Protein AF-A0A9W8WRG7-F1 (afdb_monomer_lite)

Sequence (268 aa):
MVLSVPYQARIKLLGRICAPLKEPGPASPAAQTRGAIIAIEGDDLQAVQDLAQWLNDFLSKDEDYSSRIAEPPKTPGDSKKEVTFEEYLSLISEWHSKSKEMTRYITTPMSSSDLSPSKDDEMDTADRKDSATPPDSPRKSTSPSLTTSTLASSSAPTKKPIIILPTFQLHASVAYASRIPIQDAYSPTDHWQWMATLWRGIVGPDLTLYVKSYDAKEQPQGKMVELDDSVRCLTVMKQAGGEFKDASLRRVGFEVSEWVRGLGRKDA

Organism: NCBI:txid749621

Foldseek 3Di:
DLPVPDVLVLLLLLCVQAPADDADDPPDPGQPAAFFEEEEAEPDLVQLVVLLVLLCVLQVVDPQADEDEDDAQDFD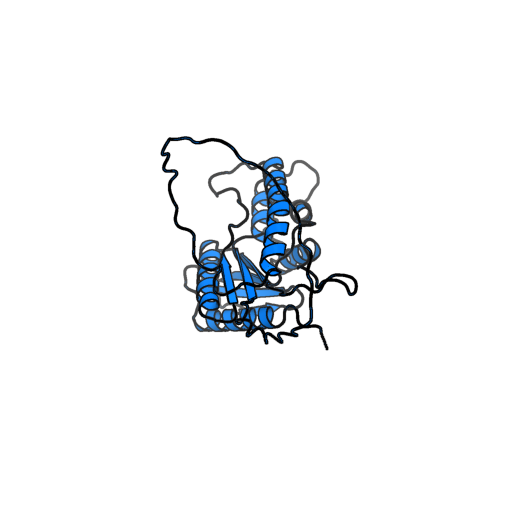DPVDQADDPVNLLVSLVVLLVVLVVVVCQQRDFADPVVPDDDDDDDDDDDDDDDDDDDDDDDDDDDDDDDDPPPPPPPRDNTHRYYYYHYCHLSNRLVRRLVRHDDPDDDDSNRSSSVSSSSNRNRHDGLAYEYEYEDEPVDDDPDDCWDADPSSRYIYHYDYVVDDGDPVSSVVVNVVVVVSRVPPPDDPD

Secondary structure (DSSP, 8-state):
-GGGS-HHHHHHHHHHHSPPPPPPPTTSPPPS---EEEEEEES-HHHHHHHHHHHHHHHTTSTTEEEEEPPPP-PPPTT-----HHHHHHHHHHHHHHHHHHHHHTTS-B-GGGG----------------------------------------PPPBEEEEEEES-HHHHHHHHHTTS---SS--HHHHHHHHHHTTBTBPPPSEEEEEEEE-TTSPPSS-SEEEETTTTEEEEEEETTSPPPHHHHHHHHHHHHHHHHHTTPPP-

pLDDT: mean 83.26, std 20.96, range [31.44, 98.81]

Structure (mmCIF, N/CA/C/O backbone):
data_AF-A0A9W8WRG7-F1
#
_entry.id   AF-A0A9W8WRG7-F1
#
loop_
_atom_site.group_PDB
_atom_site.id
_atom_site.type_symbol
_atom_site.label_atom_id
_atom_site.label_alt_id
_atom_site.label_comp_id
_atom_site.label_asym_id
_atom_site.label_entity_id
_atom_site.label_seq_id
_atom_site.pdbx_PDB_ins_code
_atom_site.Cartn_x
_atom_site.Cartn_y
_atom_site.Cartn_z
_atom_site.occupancy
_atom_site.B_iso_or_equiv
_atom_site.auth_seq_id
_atom_site.auth_comp_id
_atom_site.auth_asym_id
_atom_site.auth_atom_id
_atom_site.pdbx_PDB_model_num
ATOM 1 N N . MET A 1 1 ? 7.769 -1.701 -20.700 1.00 57.06 1 MET A N 1
ATOM 2 C CA . MET A 1 1 ? 8.110 -1.121 -19.378 1.00 57.06 1 MET A CA 1
ATOM 3 C C . MET A 1 1 ? 7.182 -1.716 -18.332 1.00 57.06 1 MET A C 1
ATOM 5 O O . MET A 1 1 ? 6.000 -1.822 -18.621 1.00 57.06 1 MET A O 1
ATOM 9 N N . VAL A 1 2 ? 7.665 -2.083 -17.144 1.00 60.53 2 VAL A N 1
ATOM 10 C CA . VAL A 1 2 ? 6.835 -2.620 -16.036 1.00 60.53 2 VAL A CA 1
ATOM 11 C C . VAL A 1 2 ? 5.602 -1.746 -15.744 1.00 60.53 2 VAL A C 1
ATOM 13 O O . VAL A 1 2 ? 4.511 -2.252 -15.498 1.00 60.53 2 VAL A O 1
ATOM 16 N N . LEU A 1 3 ? 5.755 -0.425 -15.883 1.00 68.19 3 LEU A N 1
ATOM 17 C CA . LEU A 1 3 ? 4.699 0.581 -15.712 1.00 68.19 3 LEU A CA 1
ATOM 18 C C . LEU A 1 3 ? 3.584 0.537 -16.775 1.00 68.19 3 LEU A C 1
ATOM 20 O O . LEU A 1 3 ? 2.581 1.223 -16.626 1.00 68.19 3 LEU A O 1
ATOM 24 N N . SER A 1 4 ? 3.731 -0.265 -17.836 1.00 76.44 4 SER A N 1
ATOM 25 C CA . SER A 1 4 ? 2.669 -0.472 -18.836 1.00 76.44 4 SER A CA 1
ATOM 26 C C . SER A 1 4 ? 1.522 -1.346 -18.322 1.00 76.44 4 SER A C 1
ATOM 28 O O . SER A 1 4 ? 0.429 -1.304 -18.880 1.00 76.44 4 SER A O 1
ATOM 30 N N . VAL A 1 5 ? 1.744 -2.110 -17.245 1.00 84.75 5 VAL A N 1
ATOM 31 C CA . VAL A 1 5 ? 0.681 -2.857 -16.569 1.00 84.75 5 VAL A CA 1
ATOM 32 C C . VAL A 1 5 ? -0.091 -1.898 -15.651 1.00 84.75 5 VAL A C 1
ATOM 34 O O . VAL A 1 5 ? 0.523 -1.291 -14.762 1.00 84.75 5 VAL A O 1
ATOM 37 N N . PRO A 1 6 ? -1.426 -1.776 -15.796 1.00 92.00 6 PRO A N 1
ATOM 38 C CA . PRO A 1 6 ? -2.240 -0.929 -14.928 1.00 92.00 6 PRO A CA 1
ATOM 39 C C . PRO A 1 6 ? -2.000 -1.231 -13.447 1.00 92.00 6 PRO A C 1
ATOM 41 O O . PRO A 1 6 ? -1.861 -2.394 -13.058 1.00 92.00 6 PRO A O 1
ATOM 44 N N . TYR A 1 7 ? -1.951 -0.198 -12.604 1.00 93.94 7 TYR A N 1
ATOM 45 C CA . TYR A 1 7 ? -1.651 -0.371 -11.180 1.00 93.94 7 TYR A CA 1
ATOM 46 C C . TYR A 1 7 ? -2.653 -1.306 -10.489 1.00 93.94 7 TYR A C 1
ATOM 48 O O . TYR A 1 7 ? -2.238 -2.139 -9.691 1.00 93.94 7 TYR A O 1
ATOM 56 N N . GLN A 1 8 ? -3.938 -1.274 -10.869 1.00 94.81 8 GLN A N 1
ATOM 57 C CA . GLN A 1 8 ? -4.947 -2.186 -10.322 1.00 94.81 8 GLN A CA 1
ATOM 58 C C . GLN A 1 8 ? -4.610 -3.649 -10.621 1.00 94.81 8 GLN A C 1
ATOM 60 O O . GLN A 1 8 ? -4.757 -4.507 -9.756 1.00 94.81 8 GLN A O 1
ATOM 65 N N . ALA A 1 9 ? -4.111 -3.950 -11.826 1.00 95.31 9 ALA A N 1
ATOM 66 C CA . ALA A 1 9 ? -3.690 -5.302 -12.181 1.00 95.31 9 ALA A CA 1
ATOM 67 C C . ALA A 1 9 ? -2.459 -5.736 -11.371 1.00 95.31 9 ALA A C 1
ATOM 69 O O . ALA A 1 9 ? -2.379 -6.891 -10.950 1.00 95.31 9 ALA A O 1
ATOM 70 N N . ARG A 1 10 ? -1.539 -4.802 -11.089 1.00 95.88 10 ARG A N 1
ATOM 71 C CA . ARG A 1 10 ? -0.372 -5.060 -10.238 1.00 95.88 10 ARG A CA 1
ATOM 72 C C . ARG A 1 10 ? -0.766 -5.326 -8.780 1.00 95.88 10 ARG A C 1
ATOM 74 O O . ARG A 1 10 ? -0.319 -6.319 -8.210 1.00 95.88 10 ARG A O 1
ATOM 81 N N . ILE A 1 11 ? -1.656 -4.508 -8.212 1.00 97.38 11 ILE A N 1
ATOM 82 C CA . ILE A 1 11 ? -2.222 -4.696 -6.863 1.00 97.38 11 ILE A CA 1
ATOM 83 C C . ILE A 1 11 ? -2.981 -6.021 -6.782 1.00 97.38 11 ILE A C 1
ATOM 85 O O . ILE A 1 11 ? -2.752 -6.806 -5.865 1.00 97.38 11 ILE A O 1
ATOM 89 N N . LYS A 1 12 ? -3.823 -6.324 -7.777 1.00 96.88 12 LYS A N 1
ATOM 90 C CA . LYS A 1 12 ? -4.570 -7.585 -7.849 1.00 96.88 12 LYS A CA 1
ATOM 91 C C . LYS A 1 12 ? -3.645 -8.798 -7.869 1.00 96.88 12 LYS A C 1
ATOM 93 O O . LYS A 1 12 ? -3.925 -9.781 -7.189 1.00 96.88 12 LYS A O 1
ATOM 98 N N . LEU A 1 13 ? -2.557 -8.753 -8.642 1.00 96.75 13 LEU A N 1
ATOM 99 C CA . LEU A 1 13 ? -1.572 -9.834 -8.670 1.00 96.75 13 LEU A CA 1
ATOM 100 C C . LEU A 1 13 ? -0.912 -10.008 -7.297 1.00 96.75 13 LEU A C 1
ATOM 102 O O . LEU A 1 13 ? -0.888 -11.121 -6.775 1.00 96.75 13 LEU A O 1
ATOM 106 N N . LEU A 1 14 ? -0.437 -8.918 -6.693 1.00 97.50 14 LEU A N 1
ATOM 107 C CA . LEU A 1 14 ? 0.190 -8.948 -5.372 1.00 97.50 14 LEU A CA 1
ATOM 108 C C . LEU A 1 14 ? -0.767 -9.450 -4.285 1.00 97.50 14 LEU A C 1
ATOM 110 O O . LEU A 1 14 ? -0.365 -10.272 -3.474 1.00 97.50 14 LEU A O 1
ATOM 114 N N . GLY A 1 15 ? -2.048 -9.077 -4.318 1.00 96.25 15 GLY A N 1
ATOM 115 C CA . GLY A 1 15 ? -3.062 -9.612 -3.400 1.00 96.25 15 GLY A CA 1
ATOM 116 C C . GLY A 1 15 ? -3.317 -11.120 -3.555 1.00 96.25 15 GLY A C 1
ATOM 117 O O . GLY A 1 15 ? -3.768 -11.770 -2.613 1.00 96.25 15 GLY A O 1
ATOM 118 N N . ARG A 1 16 ? -3.005 -11.710 -4.722 1.00 95.88 16 ARG A N 1
ATOM 119 C CA . ARG A 1 16 ? -3.036 -13.173 -4.929 1.00 95.88 16 ARG A CA 1
ATOM 120 C C . ARG A 1 16 ? -1.761 -13.861 -4.440 1.00 95.88 16 ARG A C 1
ATOM 122 O O . ARG A 1 16 ? -1.831 -15.018 -4.030 1.00 95.88 16 ARG A O 1
ATOM 129 N N . ILE A 1 17 ? -0.617 -13.181 -4.510 1.00 97.19 17 ILE A N 1
ATOM 130 C CA . ILE A 1 17 ? 0.685 -13.687 -4.044 1.00 97.19 17 ILE A CA 1
ATOM 131 C C . ILE A 1 17 ? 0.759 -13.628 -2.511 1.00 97.19 17 ILE A C 1
ATOM 133 O O . ILE A 1 17 ? 1.109 -14.618 -1.864 1.00 97.19 17 ILE A O 1
ATOM 137 N N . CYS A 1 18 ? 0.379 -12.483 -1.952 1.00 96.06 18 CYS A N 1
ATOM 138 C CA . CYS A 1 18 ? 0.401 -12.139 -0.538 1.00 96.06 18 CYS A CA 1
ATOM 139 C C . CYS A 1 18 ? -1.035 -11.897 -0.084 1.00 96.06 18 CYS A C 1
ATOM 141 O O . CYS A 1 18 ? -1.565 -10.791 -0.183 1.00 96.06 18 CYS A O 1
ATOM 143 N N . ALA A 1 19 ? -1.689 -12.959 0.383 1.00 94.31 19 ALA A N 1
ATOM 144 C CA . ALA A 1 19 ? -3.035 -12.837 0.916 1.00 94.31 19 ALA A CA 1
ATOM 145 C C . ALA A 1 19 ? -3.009 -12.092 2.266 1.00 94.31 19 ALA A C 1
ATOM 147 O O . ALA A 1 19 ? -2.078 -12.291 3.057 1.00 94.31 19 ALA A O 1
ATOM 148 N N . PRO A 1 20 ? -4.038 -11.288 2.574 1.00 95.69 20 PRO A N 1
ATOM 149 C CA . PRO A 1 20 ? -4.220 -10.735 3.911 1.00 95.69 20 PRO A CA 1
ATOM 150 C C . PRO A 1 20 ? -4.372 -11.845 4.948 1.00 95.69 20 PRO A C 1
ATOM 152 O O . PRO A 1 20 ? -4.734 -12.979 4.610 1.00 95.69 20 PRO A O 1
ATOM 155 N N . LEU A 1 21 ? -4.103 -11.522 6.215 1.00 94.56 21 LEU A N 1
ATOM 156 C CA . LEU A 1 21 ? -4.227 -12.497 7.293 1.00 94.56 21 LEU A CA 1
ATOM 157 C C . LEU A 1 21 ? -5.667 -13.022 7.346 1.00 94.56 21 LEU A C 1
ATOM 159 O O . LEU A 1 21 ? -6.611 -12.264 7.567 1.00 94.56 21 LEU A O 1
ATOM 163 N N . LYS A 1 22 ? -5.817 -14.330 7.130 1.00 88.00 22 LYS A N 1
ATOM 164 C CA . LYS A 1 22 ? -7.104 -15.022 7.214 1.00 88.00 22 LYS A CA 1
ATOM 165 C C . LYS A 1 22 ? -7.524 -15.177 8.668 1.00 88.00 22 LYS A C 1
ATOM 167 O O . LYS A 1 22 ? -6.677 -15.259 9.558 1.00 88.00 22 LYS A O 1
ATOM 172 N N . GLU A 1 23 ? -8.828 -15.279 8.889 1.00 80.69 23 GLU A N 1
ATOM 173 C CA . GLU A 1 23 ? -9.334 -15.664 10.200 1.00 80.69 23 GLU A CA 1
ATOM 174 C C . GLU A 1 23 ? -8.818 -17.058 10.595 1.00 80.69 23 GLU A C 1
ATOM 176 O O . GLU A 1 23 ? -8.630 -17.918 9.720 1.00 80.69 23 GLU A O 1
ATOM 181 N N . PRO A 1 24 ? -8.564 -17.296 11.895 1.00 78.12 24 PRO A N 1
ATOM 182 C CA . PRO A 1 24 ? -8.200 -18.618 12.380 1.00 78.12 24 PRO A CA 1
ATOM 183 C C . PRO A 1 24 ? -9.249 -19.657 11.970 1.00 78.12 24 PRO A C 1
ATOM 185 O O . PRO A 1 24 ? -10.452 -19.395 12.010 1.00 78.12 24 PRO A O 1
ATOM 188 N N . GLY A 1 25 ? -8.796 -20.850 11.579 1.00 73.25 25 GLY A N 1
ATOM 189 C CA . GLY A 1 25 ? -9.708 -21.941 11.243 1.00 73.25 25 GLY A CA 1
ATOM 190 C C . GLY A 1 25 ? -10.518 -22.411 12.461 1.00 73.25 25 GLY A C 1
ATOM 191 O O . GLY A 1 25 ? -10.144 -22.115 13.595 1.00 73.25 25 GLY A O 1
ATOM 192 N N . PRO A 1 26 ? -11.579 -23.219 12.268 1.00 72.38 26 PRO A N 1
ATOM 193 C CA . PRO A 1 26 ? -12.459 -23.664 13.357 1.00 72.38 26 PRO A CA 1
ATOM 194 C C . PRO A 1 26 ? -11.747 -24.398 14.506 1.00 72.38 26 PRO A C 1
ATOM 196 O O . PRO A 1 26 ? -12.239 -24.412 15.628 1.00 72.38 26 PRO A O 1
ATOM 199 N N . ALA A 1 27 ? -10.598 -25.017 14.219 1.00 78.12 27 ALA A N 1
ATOM 200 C CA . ALA A 1 27 ? -9.781 -25.750 15.185 1.00 78.12 27 ALA A CA 1
ATOM 201 C C . ALA A 1 27 ? -8.662 -24.902 15.824 1.00 78.12 27 ALA A C 1
ATOM 203 O O . ALA A 1 27 ? -7.921 -25.400 16.669 1.00 78.12 27 ALA A O 1
ATOM 204 N N . SER A 1 28 ? -8.492 -23.647 15.404 1.00 71.12 28 SER A N 1
ATOM 205 C CA . SER A 1 28 ? -7.482 -22.734 15.939 1.00 71.12 28 SER A CA 1
ATOM 206 C C . SER A 1 28 ? -8.089 -21.844 17.027 1.00 71.12 28 SER A C 1
ATOM 208 O O . SER A 1 28 ? -9.254 -21.460 16.912 1.00 71.12 28 SER A O 1
ATOM 210 N N . PRO A 1 29 ? -7.325 -21.470 18.070 1.00 71.94 29 PRO A N 1
ATOM 211 C CA . PRO A 1 29 ? -7.784 -20.477 19.033 1.00 71.94 29 PRO A CA 1
ATOM 212 C C . PRO A 1 29 ? -8.215 -19.195 18.317 1.00 71.94 29 PRO A C 1
ATOM 214 O O . PRO A 1 29 ? -7.525 -18.726 17.408 1.00 71.94 29 PRO A O 1
ATOM 217 N N . ALA A 1 30 ? -9.352 -18.630 18.722 1.00 68.38 30 ALA A N 1
ATOM 218 C CA . ALA A 1 30 ? -9.797 -17.353 18.187 1.00 68.38 30 ALA A CA 1
ATOM 219 C C . ALA A 1 30 ? -8.768 -16.267 18.533 1.00 68.38 30 ALA A C 1
ATOM 221 O O . ALA A 1 30 ? -8.325 -16.164 19.681 1.00 68.38 30 ALA A O 1
ATOM 222 N N . ALA A 1 31 ? -8.392 -15.453 17.544 1.00 69.94 31 ALA A N 1
ATOM 223 C CA . ALA A 1 31 ? -7.628 -14.245 17.814 1.00 69.94 31 ALA A CA 1
ATOM 224 C C . ALA A 1 31 ? -8.502 -13.317 18.666 1.00 69.94 31 ALA A C 1
ATOM 226 O O . ALA A 1 31 ? -9.666 -13.089 18.340 1.00 69.94 31 ALA A O 1
ATOM 227 N N . GLN A 1 32 ? -7.951 -12.801 19.766 1.00 75.44 32 GLN A N 1
ATOM 228 C CA . GLN A 1 32 ? -8.691 -11.908 20.663 1.00 75.44 32 GLN A CA 1
ATOM 229 C C . GLN A 1 32 ? -9.051 -10.585 19.972 1.00 75.44 32 GLN A C 1
ATOM 231 O O . GLN A 1 32 ? -10.067 -9.977 20.289 1.00 75.44 32 GLN A O 1
ATOM 236 N N . THR A 1 33 ? -8.239 -10.163 18.999 1.00 89.06 33 THR A N 1
ATOM 237 C CA . THR A 1 33 ? -8.534 -9.045 18.103 1.00 89.06 33 THR A CA 1
ATOM 238 C C . THR A 1 33 ? -8.070 -9.361 16.685 1.00 89.06 33 THR A C 1
ATOM 240 O O . THR A 1 33 ? -7.164 -10.172 16.477 1.00 89.06 33 THR A O 1
ATOM 243 N N . ARG A 1 34 ? -8.675 -8.691 15.703 1.00 92.62 34 ARG A N 1
ATOM 244 C CA . ARG A 1 34 ? -8.177 -8.628 14.331 1.00 92.62 34 ARG A CA 1
ATOM 245 C C . ARG A 1 34 ? -8.107 -7.167 13.898 1.00 92.62 34 ARG A C 1
ATOM 247 O O . ARG A 1 34 ? -9.102 -6.563 13.504 1.00 92.62 34 ARG A O 1
ATOM 254 N N . GLY A 1 35 ? -6.905 -6.621 14.011 1.00 95.25 35 GLY A N 1
ATOM 255 C CA . GLY A 1 35 ? -6.490 -5.329 13.486 1.00 95.25 35 GLY A CA 1
ATOM 256 C C . GLY A 1 35 ? -6.353 -5.322 11.969 1.00 95.25 35 GLY A C 1
ATOM 257 O O . GLY A 1 35 ? -6.830 -6.242 11.313 1.00 95.25 35 GLY A O 1
ATOM 258 N N . ALA A 1 36 ? -5.689 -4.316 11.405 1.00 97.38 36 ALA A N 1
ATOM 259 C CA . ALA A 1 36 ? -5.551 -4.152 9.957 1.00 97.38 36 ALA A CA 1
ATOM 260 C C . ALA A 1 36 ? -4.120 -3.835 9.514 1.00 97.38 36 ALA A C 1
ATOM 262 O O . ALA A 1 36 ? -3.374 -3.163 10.226 1.00 97.38 36 ALA A O 1
ATOM 263 N N . ILE A 1 37 ? -3.768 -4.267 8.303 1.00 98.50 37 ILE A N 1
ATOM 264 C CA . ILE A 1 37 ? -2.594 -3.773 7.569 1.00 98.50 37 ILE A CA 1
ATOM 265 C C . ILE A 1 37 ? -3.093 -2.948 6.386 1.00 98.50 37 ILE A C 1
ATOM 267 O O . ILE A 1 37 ? -3.788 -3.472 5.520 1.00 98.50 37 ILE A O 1
ATOM 271 N N . ILE A 1 38 ? -2.730 -1.674 6.330 1.00 98.75 38 ILE A N 1
ATOM 272 C CA . ILE A 1 38 ? -3.111 -0.750 5.263 1.00 98.75 38 ILE A CA 1
ATOM 273 C C . ILE A 1 38 ? -1.846 -0.358 4.505 1.00 98.75 38 ILE A C 1
ATOM 275 O O . ILE A 1 38 ? -0.937 0.232 5.083 1.00 98.75 38 ILE A O 1
ATOM 279 N N . ALA A 1 39 ? -1.777 -0.687 3.217 1.00 98.75 39 ALA A N 1
ATOM 280 C CA . ALA A 1 39 ? -0.697 -0.216 2.352 1.00 98.75 39 ALA A CA 1
ATOM 281 C C . ALA A 1 39 ? -1.103 1.098 1.683 1.00 98.75 39 ALA A C 1
ATOM 283 O O . ALA A 1 39 ? -2.255 1.245 1.280 1.00 98.75 39 ALA A O 1
ATOM 284 N N . ILE A 1 40 ? -0.166 2.029 1.532 1.00 98.81 40 ILE A N 1
ATOM 285 C CA . ILE A 1 40 ? -0.354 3.256 0.757 1.00 98.81 40 ILE A CA 1
ATOM 286 C C . ILE A 1 40 ? 0.725 3.294 -0.315 1.00 98.81 40 ILE A C 1
ATOM 288 O O . ILE A 1 40 ? 1.916 3.343 -0.027 1.00 98.81 40 ILE A O 1
ATOM 292 N N . GLU A 1 41 ? 0.295 3.228 -1.562 1.00 98.31 41 GLU A N 1
ATOM 293 C CA . GLU A 1 41 ? 1.131 3.131 -2.752 1.00 98.31 41 GLU A CA 1
ATOM 294 C C . GLU A 1 41 ? 0.773 4.280 -3.700 1.00 98.31 41 GLU A C 1
ATOM 296 O O . GLU A 1 41 ? -0.278 4.904 -3.567 1.00 98.31 41 GLU A O 1
ATOM 301 N N . GLY A 1 42 ? 1.622 4.576 -4.677 1.00 96.19 42 GLY A N 1
ATOM 302 C CA . GLY A 1 42 ? 1.338 5.629 -5.645 1.00 96.19 42 GLY A CA 1
ATOM 303 C C . GLY A 1 42 ? 2.566 6.042 -6.436 1.00 96.19 42 GLY A C 1
ATOM 304 O O . GLY A 1 42 ? 3.682 5.605 -6.152 1.00 96.19 42 GLY A O 1
ATOM 305 N N . ASP A 1 43 ? 2.339 6.887 -7.435 1.00 89.06 43 ASP A N 1
ATOM 306 C CA . ASP A 1 43 ? 3.399 7.390 -8.316 1.00 89.06 43 ASP A CA 1
ATOM 307 C C . ASP A 1 43 ? 4.126 8.615 -7.719 1.00 89.06 43 ASP A C 1
ATOM 309 O O . ASP A 1 43 ? 5.279 8.879 -8.050 1.00 89.06 43 ASP A O 1
ATOM 313 N N . ASP A 1 44 ? 3.467 9.348 -6.815 1.00 93.31 44 ASP A N 1
ATOM 314 C CA . ASP A 1 44 ? 4.012 10.502 -6.087 1.00 93.31 44 ASP A CA 1
ATOM 315 C C . ASP A 1 44 ? 4.356 10.087 -4.648 1.00 93.31 44 ASP A C 1
ATOM 317 O O . ASP A 1 44 ? 3.470 9.922 -3.806 1.00 93.31 44 ASP A O 1
ATOM 321 N N . LEU A 1 45 ? 5.652 9.903 -4.371 1.00 94.00 45 LEU A N 1
ATOM 322 C CA . LEU A 1 45 ? 6.127 9.444 -3.063 1.00 94.00 45 LEU A CA 1
ATOM 323 C C . LEU A 1 45 ? 5.831 10.442 -1.947 1.00 94.00 45 LEU A C 1
ATOM 325 O O . LEU A 1 45 ? 5.523 10.016 -0.837 1.00 94.00 45 LEU A O 1
ATOM 329 N N . GLN A 1 46 ? 5.879 11.746 -2.232 1.00 95.19 46 GLN A N 1
ATOM 330 C CA . GLN A 1 46 ? 5.543 12.752 -1.231 1.00 95.19 46 GLN A CA 1
ATOM 331 C C . GLN A 1 46 ? 4.063 12.643 -0.870 1.00 95.19 46 GLN A C 1
ATOM 333 O O . GLN A 1 46 ? 3.721 12.560 0.303 1.00 95.19 46 GLN A O 1
ATOM 338 N N . ALA A 1 47 ? 3.188 12.517 -1.869 1.00 96.88 47 ALA A N 1
ATOM 339 C CA . ALA A 1 47 ? 1.763 12.342 -1.619 1.00 96.88 47 ALA A CA 1
ATOM 340 C C . ALA A 1 47 ? 1.422 11.042 -0.873 1.00 96.88 47 ALA A C 1
ATOM 342 O O . ALA A 1 47 ? 0.477 11.020 -0.084 1.00 96.88 47 ALA A O 1
ATOM 343 N N . VAL A 1 48 ? 2.172 9.962 -1.111 1.00 98.00 48 VAL A N 1
ATOM 344 C CA . VAL A 1 48 ? 2.049 8.718 -0.337 1.00 98.00 48 VAL A CA 1
ATOM 345 C C . VAL A 1 48 ? 2.373 8.966 1.137 1.00 98.00 48 VAL A C 1
ATOM 347 O O . VAL A 1 48 ? 1.612 8.526 1.999 1.00 98.00 48 VAL A O 1
ATOM 350 N N . GLN A 1 49 ? 3.454 9.695 1.433 1.00 97.81 49 GLN A N 1
ATOM 351 C CA . GLN A 1 49 ? 3.824 10.044 2.810 1.00 97.81 49 GLN A CA 1
ATOM 352 C C . GLN A 1 49 ? 2.804 10.987 3.455 1.00 97.81 49 GLN A C 1
ATOM 354 O O . GLN A 1 49 ? 2.368 10.733 4.576 1.00 97.81 49 GLN A O 1
ATOM 359 N N . ASP A 1 50 ? 2.357 12.016 2.734 1.00 97.88 50 ASP A N 1
ATOM 360 C CA . ASP A 1 50 ? 1.354 12.968 3.219 1.00 97.88 50 ASP A CA 1
ATOM 361 C C . ASP A 1 50 ? 0.046 12.250 3.590 1.00 97.88 50 ASP A C 1
ATOM 363 O O . ASP A 1 50 ? -0.534 12.502 4.648 1.00 97.88 50 ASP A O 1
ATOM 367 N N . LEU A 1 51 ? -0.408 11.308 2.751 1.00 98.62 51 LEU A N 1
ATOM 368 C CA . LEU A 1 51 ? -1.612 10.523 3.024 1.00 98.62 51 LEU A CA 1
ATOM 369 C C . LEU A 1 51 ? -1.414 9.542 4.183 1.00 98.62 51 LEU A C 1
ATOM 371 O O . LEU A 1 51 ? -2.340 9.348 4.969 1.00 98.62 51 LEU A O 1
ATOM 375 N N . ALA A 1 52 ? -0.229 8.936 4.308 1.00 98.69 52 ALA A N 1
ATOM 376 C CA . ALA A 1 52 ? 0.102 8.058 5.428 1.00 98.69 52 ALA A CA 1
ATOM 377 C C . ALA A 1 52 ? 0.078 8.804 6.761 1.00 98.69 52 ALA A C 1
ATOM 379 O O . ALA A 1 52 ? -0.552 8.335 7.712 1.00 98.69 52 ALA A O 1
ATOM 380 N N . GLN A 1 53 ? 0.705 9.981 6.804 1.00 98.56 53 GLN A N 1
ATOM 381 C CA . GLN A 1 53 ? 0.715 10.833 7.985 1.00 98.56 53 GLN A CA 1
ATOM 382 C C . GLN A 1 53 ? -0.695 11.297 8.335 1.00 98.56 53 GLN A C 1
ATOM 384 O O . GLN A 1 53 ? -1.145 11.100 9.464 1.00 98.56 53 GLN A O 1
ATOM 389 N N . TRP A 1 54 ? -1.431 11.822 7.352 1.00 98.62 54 TRP A N 1
ATOM 390 C CA . TRP A 1 54 ? -2.807 12.252 7.565 1.00 98.62 54 TRP A CA 1
ATOM 391 C C . TRP A 1 54 ? -3.694 11.112 8.084 1.00 98.62 54 TRP A C 1
ATOM 393 O O . TRP A 1 54 ? -4.459 11.313 9.027 1.00 98.62 54 TRP A O 1
ATOM 403 N N . LEU A 1 55 ? -3.591 9.911 7.501 1.00 98.75 55 LEU A N 1
ATOM 404 C CA . LEU A 1 55 ? -4.414 8.769 7.900 1.00 98.75 55 LEU A CA 1
ATOM 405 C C . LEU A 1 55 ? -4.088 8.324 9.328 1.00 98.75 55 LEU A C 1
ATOM 407 O O . LEU A 1 55 ? -4.997 8.009 10.093 1.00 98.75 55 LEU A O 1
ATOM 411 N N . ASN A 1 56 ? -2.810 8.327 9.705 1.00 98.62 56 ASN A N 1
ATOM 412 C CA . ASN A 1 56 ? -2.398 8.027 11.071 1.00 98.62 56 ASN A CA 1
ATOM 413 C C . ASN A 1 56 ? -2.947 9.055 12.075 1.00 98.62 56 ASN A C 1
ATOM 415 O O . ASN A 1 56 ? -3.483 8.683 13.119 1.00 98.62 56 ASN A O 1
ATOM 419 N N . ASP A 1 57 ? -2.875 10.346 11.751 1.00 98.38 57 ASP A N 1
ATOM 420 C CA . ASP A 1 57 ? -3.401 11.421 12.601 1.00 98.38 57 ASP A CA 1
ATOM 421 C C . ASP A 1 57 ? -4.934 11.403 12.679 1.00 98.38 57 ASP A C 1
ATOM 423 O O . ASP A 1 57 ? -5.520 11.789 13.689 1.00 98.38 57 ASP A O 1
ATOM 427 N N . PHE A 1 58 ? -5.602 10.969 11.610 1.00 98.19 58 PHE A N 1
ATOM 428 C CA . PHE A 1 58 ? -7.047 10.767 11.585 1.00 98.19 58 PHE A CA 1
ATOM 429 C C . PHE A 1 58 ? -7.461 9.598 12.487 1.00 98.19 58 PHE A C 1
ATOM 431 O O . PHE A 1 58 ? -8.323 9.772 13.345 1.00 98.19 58 PHE A O 1
ATOM 438 N N . LEU A 1 59 ? -6.831 8.429 12.328 1.00 97.25 59 LEU A N 1
ATOM 439 C CA . LEU A 1 59 ? -7.182 7.214 13.069 1.00 97.25 59 LEU A CA 1
ATOM 440 C C . LEU A 1 59 ? -6.802 7.294 14.552 1.00 97.25 59 LEU A C 1
ATOM 442 O O . LEU A 1 59 ? -7.534 6.780 15.387 1.00 97.25 59 LEU A O 1
ATOM 446 N N . SER A 1 60 ? -5.698 7.959 14.897 1.00 95.31 60 SER A N 1
ATOM 447 C CA . SER A 1 60 ? -5.246 8.107 16.291 1.00 95.31 60 SER A CA 1
ATOM 448 C C . SER A 1 60 ? -6.165 8.969 17.166 1.00 95.31 60 SER A C 1
ATOM 450 O O . SER A 1 60 ? -6.108 8.866 18.392 1.00 95.31 60 SER A O 1
ATOM 452 N N . LYS A 1 61 ? -7.017 9.802 16.554 1.00 94.88 61 LYS A N 1
ATOM 453 C CA . LYS A 1 61 ? -8.052 10.586 17.251 1.00 94.88 61 LYS A CA 1
ATOM 454 C C . LYS A 1 61 ? -9.274 9.752 17.625 1.00 94.88 61 LYS A C 1
ATOM 456 O O . LYS A 1 61 ? -10.051 10.184 18.471 1.00 94.88 61 LYS A O 1
ATOM 461 N N . ASP A 1 62 ? -9.460 8.606 16.981 1.00 92.56 62 ASP A N 1
ATOM 462 C CA . ASP A 1 62 ? -10.550 7.685 17.273 1.00 92.56 62 ASP A CA 1
ATOM 463 C C . ASP A 1 62 ? -10.154 6.784 18.455 1.00 92.56 62 ASP A C 1
ATOM 465 O O . ASP A 1 62 ? -9.050 6.230 18.516 1.00 92.56 62 ASP A O 1
ATOM 469 N N . GLU A 1 63 ? -11.049 6.640 19.429 1.00 91.06 63 GLU A N 1
ATOM 470 C CA . GLU A 1 63 ? -10.798 5.798 20.598 1.00 91.06 63 GLU A CA 1
ATOM 471 C C . GLU A 1 63 ? -10.797 4.306 20.244 1.00 91.06 63 GLU A C 1
ATOM 473 O O . GLU A 1 63 ? -10.168 3.525 20.960 1.00 91.06 63 GLU A O 1
ATOM 478 N N . ASP A 1 64 ? -11.392 3.922 19.110 1.00 91.75 64 ASP A N 1
ATOM 479 C CA . ASP A 1 64 ? -11.477 2.536 18.651 1.00 91.75 64 ASP A CA 1
ATOM 480 C C . ASP A 1 64 ? -10.169 2.010 18.041 1.00 91.75 64 ASP A C 1
ATOM 482 O O . ASP A 1 64 ? -10.006 0.793 17.896 1.00 91.75 64 ASP A O 1
ATOM 486 N N . TYR A 1 65 ? -9.223 2.883 17.670 1.00 94.75 65 TYR A N 1
ATOM 487 C CA . TYR A 1 65 ? -8.045 2.503 16.885 1.00 94.75 65 TYR A CA 1
ATOM 488 C C . TYR A 1 65 ? -6.715 2.814 17.576 1.00 94.75 65 TYR A C 1
ATOM 490 O O . TYR A 1 65 ? -6.519 3.840 18.223 1.00 94.75 65 TYR A O 1
ATOM 498 N N . SER A 1 66 ? -5.749 1.917 17.385 1.00 95.38 66 SER A N 1
ATOM 499 C CA . SER A 1 66 ? -4.337 2.153 17.687 1.00 95.38 66 SER A CA 1
ATOM 500 C C . SER A 1 66 ? -3.560 2.036 16.382 1.00 95.38 66 SER A C 1
ATOM 502 O O . SER A 1 66 ? -3.218 0.934 15.960 1.00 95.38 66 SER A O 1
ATOM 504 N N . SER A 1 67 ? -3.354 3.162 15.698 1.00 96.50 67 SER A N 1
ATOM 505 C CA . SER A 1 67 ? -2.611 3.201 14.439 1.00 96.50 67 SER A CA 1
ATOM 506 C C . SER A 1 67 ? -1.133 3.508 14.658 1.00 96.50 67 SER A C 1
ATOM 508 O O . SER A 1 67 ? -0.766 4.271 15.552 1.00 96.50 67 SER A O 1
ATOM 510 N N . ARG A 1 68 ? -0.282 2.940 13.803 1.00 97.06 68 ARG A N 1
ATOM 511 C CA . ARG A 1 68 ? 1.114 3.354 13.654 1.00 97.06 68 ARG A CA 1
ATOM 512 C C . ARG A 1 68 ? 1.556 3.259 12.204 1.00 97.06 68 ARG A C 1
ATOM 514 O O . ARG A 1 68 ? 1.180 2.323 11.494 1.00 97.06 68 ARG A O 1
ATOM 521 N N . ILE A 1 69 ? 2.415 4.183 11.797 1.00 98.44 69 ILE A N 1
ATOM 522 C CA . ILE A 1 69 ? 3.161 4.073 10.545 1.00 98.44 69 ILE A CA 1
ATOM 523 C C . ILE A 1 69 ? 4.359 3.164 10.813 1.00 98.44 69 ILE A C 1
ATOM 525 O O . ILE A 1 69 ? 5.150 3.426 11.718 1.00 98.44 69 ILE A O 1
ATOM 529 N N . ALA A 1 70 ? 4.461 2.064 10.074 1.00 97.25 70 ALA A N 1
ATOM 530 C CA . ALA A 1 70 ? 5.609 1.172 10.146 1.00 97.25 70 ALA A CA 1
ATOM 531 C C . ALA A 1 70 ? 6.661 1.562 9.105 1.00 97.25 70 ALA A C 1
ATOM 533 O O . ALA A 1 70 ? 6.344 2.120 8.054 1.00 97.25 70 ALA A O 1
ATOM 534 N N . GLU A 1 71 ? 7.918 1.230 9.394 1.00 96.31 71 GLU A N 1
ATOM 535 C CA . GLU A 1 71 ? 9.005 1.446 8.446 1.00 96.31 71 GLU A CA 1
ATOM 536 C C . GLU A 1 71 ? 8.777 0.636 7.161 1.00 96.31 71 GLU A C 1
ATOM 538 O O . GLU A 1 71 ? 8.608 -0.591 7.229 1.00 96.31 71 GLU A O 1
ATOM 543 N N . PRO A 1 72 ? 8.800 1.289 5.990 1.00 95.19 72 PRO A N 1
ATOM 544 C CA . PRO A 1 72 ? 8.537 0.623 4.729 1.00 95.19 72 PRO A CA 1
ATOM 545 C C . PRO A 1 72 ? 9.754 -0.163 4.220 1.00 95.19 72 PRO A C 1
ATOM 547 O O . PRO A 1 72 ? 10.866 -0.007 4.738 1.00 95.19 72 PRO A O 1
ATOM 550 N N . PRO A 1 73 ? 9.580 -1.036 3.209 1.00 96.25 73 PRO A N 1
ATOM 551 C CA . PRO A 1 73 ? 10.693 -1.707 2.557 1.00 96.25 73 PRO A CA 1
ATOM 552 C C . PRO A 1 73 ? 11.728 -0.702 2.056 1.00 96.25 73 PRO A C 1
ATOM 554 O O . PRO A 1 73 ? 11.395 0.253 1.357 1.00 96.25 73 PRO A O 1
ATOM 557 N N . LYS A 1 74 ? 13.001 -0.935 2.388 1.00 92.31 74 LYS A N 1
ATOM 558 C CA . LYS A 1 74 ? 14.098 -0.077 1.941 1.00 92.31 74 LYS A CA 1
ATOM 559 C C . LYS A 1 74 ? 14.333 -0.301 0.452 1.00 92.31 74 LYS A C 1
ATOM 561 O O . LYS A 1 74 ? 14.896 -1.318 0.036 1.00 92.31 74 LYS A O 1
ATOM 566 N N . THR A 1 75 ? 13.873 0.648 -0.353 1.00 90.00 75 THR A N 1
ATOM 567 C CA . THR A 1 75 ? 14.130 0.662 -1.787 1.00 90.00 75 THR A CA 1
ATOM 568 C C . THR A 1 75 ? 15.407 1.438 -2.113 1.00 90.00 75 THR A C 1
ATOM 570 O O . THR A 1 75 ? 15.840 2.297 -1.340 1.00 90.00 75 THR A O 1
ATOM 573 N N . PRO A 1 76 ? 16.056 1.128 -3.245 1.00 85.12 76 PRO A N 1
ATOM 574 C CA . PRO A 1 76 ? 17.194 1.890 -3.731 1.00 85.12 76 PRO A CA 1
ATOM 575 C C . PRO A 1 76 ? 16.782 3.343 -3.968 1.00 85.12 76 PRO A C 1
ATOM 577 O O . PRO A 1 76 ? 15.825 3.599 -4.700 1.00 85.12 76 PRO A O 1
ATOM 580 N N . GLY A 1 77 ? 17.515 4.287 -3.372 1.00 80.62 77 GLY A N 1
ATOM 581 C CA . GLY A 1 77 ? 17.312 5.709 -3.642 1.00 80.62 77 GLY A CA 1
ATOM 582 C C . GLY A 1 77 ? 17.625 6.064 -5.098 1.00 80.62 77 GLY A C 1
ATOM 583 O O . GLY A 1 77 ? 18.354 5.346 -5.785 1.00 80.62 77 GLY A O 1
ATOM 584 N N . ASP A 1 78 ? 17.120 7.203 -5.569 1.00 75.25 78 ASP A N 1
ATOM 585 C CA . ASP A 1 78 ? 17.253 7.623 -6.974 1.00 75.25 78 ASP A CA 1
ATOM 586 C C . ASP A 1 78 ? 18.705 7.820 -7.437 1.00 75.25 78 ASP A C 1
ATOM 588 O O . ASP A 1 78 ? 19.008 7.704 -8.624 1.00 75.25 78 ASP A O 1
ATOM 592 N N . SER A 1 79 ? 19.627 8.065 -6.502 1.00 75.25 79 SER A N 1
ATOM 593 C CA . SER A 1 79 ? 21.063 8.182 -6.771 1.00 75.25 79 SER A CA 1
ATOM 594 C C . SER A 1 79 ? 21.747 6.839 -7.050 1.00 75.25 79 SER A C 1
ATOM 596 O O . SER A 1 79 ? 22.792 6.811 -7.705 1.00 75.25 79 SER A O 1
ATOM 598 N N . LYS A 1 80 ? 21.172 5.722 -6.587 1.00 79.31 80 LYS A N 1
ATOM 599 C CA . LYS A 1 80 ? 21.739 4.385 -6.765 1.00 79.31 80 LYS A CA 1
ATOM 600 C C . LYS A 1 80 ? 21.203 3.765 -8.055 1.00 79.31 80 LYS A C 1
ATOM 602 O O . LYS A 1 80 ? 20.095 3.232 -8.103 1.00 79.31 80 LYS A O 1
ATOM 607 N N . LYS A 1 81 ? 22.008 3.858 -9.115 1.00 70.38 81 LYS A N 1
ATOM 608 C CA . LYS A 1 81 ? 21.640 3.361 -10.450 1.00 70.38 81 LYS A CA 1
ATOM 609 C C . LYS A 1 81 ? 21.720 1.842 -10.574 1.00 70.38 81 LYS A C 1
ATOM 611 O O . LYS A 1 81 ? 20.902 1.264 -11.277 1.00 70.38 81 LYS A O 1
ATOM 616 N N . GLU A 1 82 ? 22.671 1.214 -9.890 1.00 78.56 82 GLU A N 1
ATOM 617 C CA . GLU A 1 82 ? 22.874 -0.234 -9.943 1.00 78.56 82 GLU A CA 1
ATOM 618 C C . GLU A 1 82 ? 22.435 -0.884 -8.638 1.00 78.56 82 GLU A C 1
ATOM 620 O O . GLU A 1 82 ? 22.814 -0.464 -7.545 1.00 78.56 82 GLU A O 1
ATOM 625 N N . VAL A 1 83 ? 21.598 -1.903 -8.774 1.00 90.44 83 VAL A N 1
ATOM 626 C CA . VAL A 1 83 ? 20.985 -2.649 -7.679 1.00 90.44 83 VAL A CA 1
ATOM 627 C C . VAL A 1 83 ? 21.110 -4.114 -8.044 1.00 90.44 83 VAL A C 1
ATOM 629 O O . VAL A 1 83 ? 20.912 -4.473 -9.206 1.00 90.44 83 VAL A O 1
ATOM 632 N N . THR A 1 84 ? 21.466 -4.958 -7.082 1.00 92.88 84 THR A N 1
ATOM 633 C CA . THR A 1 84 ? 21.667 -6.384 -7.353 1.00 92.88 84 THR A CA 1
ATOM 634 C C . THR A 1 84 ? 20.429 -7.196 -6.988 1.00 92.88 84 THR A C 1
ATOM 636 O O . THR A 1 84 ? 19.590 -6.792 -6.181 1.00 92.88 84 THR A O 1
ATOM 639 N N . PHE A 1 85 ? 20.316 -8.387 -7.574 1.00 93.50 85 PHE A N 1
ATOM 640 C CA . PHE A 1 85 ? 19.271 -9.334 -7.196 1.00 93.50 85 PHE A CA 1
ATOM 641 C C . PHE A 1 85 ? 19.434 -9.838 -5.751 1.00 93.50 85 PHE A C 1
ATOM 643 O O . PHE A 1 85 ? 18.445 -10.052 -5.056 1.00 93.50 85 PHE A O 1
ATOM 650 N N . GLU A 1 86 ? 20.672 -9.951 -5.265 1.00 95.25 86 GLU A N 1
ATOM 651 C CA . GLU A 1 86 ? 20.980 -10.312 -3.876 1.00 95.25 86 GLU A CA 1
ATOM 652 C C . GLU A 1 86 ? 20.437 -9.288 -2.865 1.00 95.25 86 GLU A C 1
ATOM 654 O O . GLU A 1 86 ? 19.900 -9.671 -1.824 1.00 95.25 86 GLU A O 1
ATOM 659 N N . GLU A 1 87 ? 20.500 -7.992 -3.188 1.00 95.50 87 GLU A N 1
ATOM 660 C CA . GLU A 1 87 ? 19.907 -6.935 -2.358 1.00 95.50 87 GLU A CA 1
ATOM 661 C C . GLU A 1 87 ? 18.387 -7.099 -2.248 1.00 95.50 87 GLU A C 1
ATOM 663 O O . GLU A 1 87 ? 17.823 -6.955 -1.162 1.00 95.50 87 GLU A O 1
ATOM 668 N N . TYR A 1 88 ? 17.724 -7.481 -3.344 1.00 97.12 88 TYR A N 1
ATOM 669 C CA . TYR A 1 88 ? 16.296 -7.779 -3.308 1.00 97.12 88 TYR A CA 1
ATOM 670 C C . TYR A 1 88 ? 15.986 -9.022 -2.473 1.00 97.12 88 TYR A C 1
ATOM 672 O O . TYR A 1 88 ? 15.085 -8.984 -1.641 1.00 97.12 88 TYR A O 1
ATOM 680 N N . LEU A 1 89 ? 16.741 -10.114 -2.636 1.00 97.62 89 LEU A N 1
ATOM 681 C CA . LEU A 1 89 ? 16.561 -11.322 -1.820 1.00 97.62 89 LEU A CA 1
ATOM 682 C C . LEU A 1 89 ? 16.755 -11.039 -0.324 1.00 97.62 89 LEU A C 1
ATOM 684 O O . LEU A 1 89 ? 16.001 -11.553 0.504 1.00 97.62 89 LEU A O 1
ATOM 688 N N . SER A 1 90 ? 17.719 -10.184 0.019 1.00 97.62 90 SER A N 1
ATOM 689 C CA . SER A 1 90 ? 17.954 -9.741 1.396 1.00 97.62 90 SER A CA 1
ATOM 690 C C . SER A 1 90 ? 16.759 -8.961 1.946 1.00 97.62 90 SER A C 1
ATOM 692 O O . SER A 1 90 ? 16.292 -9.256 3.048 1.00 97.62 90 SER A O 1
ATOM 694 N N . LEU A 1 91 ? 16.201 -8.038 1.151 1.00 97.81 91 LEU A N 1
ATOM 695 C CA . LEU A 1 91 ? 14.968 -7.325 1.492 1.00 97.81 91 LEU A CA 1
ATOM 696 C C . LEU A 1 91 ? 13.803 -8.302 1.718 1.00 97.81 91 LEU A C 1
ATOM 698 O O . LEU A 1 91 ? 13.109 -8.212 2.727 1.00 97.81 91 LEU A O 1
ATOM 702 N N . ILE A 1 92 ? 13.596 -9.263 0.815 1.00 98.19 92 ILE A N 1
ATOM 703 C CA . ILE A 1 92 ? 12.530 -10.268 0.946 1.00 98.19 92 ILE A CA 1
ATOM 704 C C . ILE A 1 92 ? 12.699 -11.080 2.238 1.00 98.19 92 ILE A C 1
ATOM 706 O O . ILE A 1 92 ? 11.738 -11.258 2.990 1.00 98.19 92 ILE A O 1
ATOM 710 N N . SER A 1 93 ? 13.921 -11.519 2.547 1.00 97.94 93 SER A N 1
ATOM 711 C CA . SER A 1 93 ? 14.226 -12.251 3.781 1.00 97.94 93 SER A CA 1
ATOM 712 C C . SER A 1 93 ? 13.923 -11.431 5.045 1.00 97.94 93 SER A C 1
ATOM 714 O O . SER A 1 93 ? 13.324 -11.951 5.991 1.00 97.94 93 SER A O 1
ATOM 716 N N . GLU A 1 94 ? 14.279 -10.141 5.067 1.00 98.00 94 GLU A N 1
ATOM 717 C CA . GLU A 1 94 ? 13.919 -9.219 6.156 1.00 98.00 94 GLU A CA 1
ATOM 718 C C . GLU A 1 94 ? 12.394 -9.155 6.337 1.00 98.00 94 GLU A C 1
ATOM 720 O O . GLU A 1 94 ? 11.876 -9.297 7.450 1.00 98.00 94 GLU A O 1
ATOM 725 N N . TRP A 1 95 ? 11.652 -9.017 5.237 1.00 98.00 95 TRP A N 1
ATOM 726 C CA . TRP A 1 95 ? 10.201 -8.865 5.279 1.00 98.00 95 TRP A CA 1
ATOM 727 C C . TRP A 1 95 ? 9.445 -10.129 5.674 1.00 98.00 95 TRP A C 1
ATOM 729 O O . TRP A 1 95 ? 8.378 -10.020 6.279 1.00 98.00 95 TRP A O 1
ATOM 739 N N . HIS A 1 96 ? 9.999 -11.321 5.457 1.00 97.75 96 HIS A N 1
ATOM 740 C CA . HIS A 1 96 ? 9.456 -12.543 6.057 1.00 97.75 96 HIS A CA 1
ATOM 741 C C . HIS A 1 96 ? 9.481 -12.505 7.590 1.00 97.75 96 HIS A C 1
ATOM 743 O O . HIS A 1 96 ? 8.551 -13.003 8.233 1.00 97.75 96 HIS A O 1
ATOM 749 N N . SER A 1 97 ? 10.512 -11.900 8.184 1.00 97.44 97 SER A N 1
ATOM 750 C CA . SER A 1 97 ? 10.587 -11.708 9.636 1.00 97.44 97 SER A CA 1
ATOM 751 C C . SER A 1 97 ? 9.611 -10.621 10.089 1.00 97.44 97 SER A C 1
ATOM 753 O O . SER A 1 97 ? 8.752 -10.900 10.931 1.00 97.44 97 SER A O 1
ATOM 755 N N . LYS A 1 98 ? 9.625 -9.444 9.442 1.00 97.56 98 LYS A N 1
ATOM 756 C CA . LYS A 1 98 ? 8.673 -8.356 9.744 1.00 97.56 98 LYS A CA 1
ATOM 757 C C . LYS A 1 98 ? 7.216 -8.790 9.587 1.00 97.56 98 LYS A C 1
ATOM 759 O O . LYS A 1 98 ? 6.368 -8.401 10.381 1.00 97.56 98 LYS A O 1
ATOM 764 N N . SER A 1 99 ? 6.905 -9.663 8.629 1.00 97.44 99 SER A N 1
ATOM 765 C CA . SER A 1 99 ? 5.566 -10.234 8.442 1.00 97.44 99 SER A CA 1
ATOM 766 C C . SER A 1 99 ? 5.024 -10.911 9.702 1.00 97.44 99 SER A C 1
ATOM 768 O O . SER A 1 99 ? 3.831 -10.806 10.002 1.00 97.44 99 SER A O 1
ATOM 770 N N . LYS A 1 100 ? 5.881 -11.619 10.447 1.00 96.56 100 LYS A N 1
ATOM 771 C CA . LYS A 1 100 ? 5.492 -12.292 11.694 1.00 96.56 100 LYS A CA 1
ATOM 772 C C . LYS A 1 100 ? 5.203 -11.272 12.790 1.00 96.56 100 LYS A C 1
ATOM 774 O O . LYS A 1 100 ? 4.220 -11.420 13.512 1.00 96.56 100 LYS A O 1
ATOM 779 N N . GLU A 1 101 ? 6.007 -10.217 12.871 1.00 96.62 101 GLU A N 1
ATOM 780 C CA . GLU A 1 101 ? 5.803 -9.107 13.808 1.00 96.62 101 GLU A CA 1
ATOM 781 C C . GLU A 1 101 ? 4.515 -8.339 13.505 1.00 96.62 101 GLU A C 1
ATOM 783 O O . GLU A 1 101 ? 3.725 -8.084 14.413 1.00 96.62 101 GLU A O 1
ATOM 788 N N . MET A 1 102 ? 4.252 -8.042 12.228 1.00 96.44 102 MET A N 1
ATOM 789 C CA . MET A 1 102 ? 3.009 -7.408 11.790 1.00 96.44 102 MET A CA 1
ATOM 790 C C . MET A 1 102 ? 1.797 -8.262 12.146 1.00 96.44 102 MET A C 1
ATOM 792 O O . MET A 1 102 ? 0.849 -7.760 12.742 1.00 96.44 102 MET A O 1
ATOM 796 N N . THR A 1 103 ? 1.859 -9.563 11.848 1.00 95.69 103 THR A N 1
ATOM 797 C CA . THR A 1 103 ? 0.799 -10.527 12.182 1.00 95.69 103 THR A CA 1
ATOM 798 C C . THR A 1 103 ? 0.538 -10.562 13.686 1.00 95.69 103 THR A C 1
ATOM 800 O O . THR A 1 103 ? -0.613 -10.507 14.115 1.00 95.69 103 THR A O 1
ATOM 803 N N . ARG A 1 104 ? 1.597 -10.606 14.504 1.00 94.06 104 ARG A N 1
ATOM 804 C CA . ARG A 1 104 ? 1.487 -10.581 15.967 1.00 94.06 104 ARG A CA 1
ATOM 805 C C . ARG A 1 104 ? 0.847 -9.287 16.462 1.00 94.06 104 ARG A C 1
ATOM 807 O O . ARG A 1 104 ? -0.059 -9.341 17.287 1.00 94.06 104 ARG A O 1
ATOM 814 N N . TYR A 1 105 ? 1.291 -8.143 15.946 1.00 94.38 105 TYR A N 1
ATOM 815 C CA . TYR A 1 105 ? 0.752 -6.838 16.320 1.00 94.38 105 TYR A CA 1
ATOM 816 C C . TYR A 1 105 ? -0.741 -6.734 15.999 1.00 94.38 105 TYR A C 1
ATOM 818 O O . TYR A 1 105 ? -1.528 -6.403 16.878 1.00 94.38 105 TYR A O 1
ATOM 826 N N . ILE A 1 106 ? -1.164 -7.105 14.784 1.00 94.62 106 ILE A N 1
ATOM 827 C CA . ILE A 1 106 ? -2.579 -7.001 14.396 1.00 94.62 106 ILE A CA 1
ATOM 828 C C . ILE A 1 106 ? -3.487 -8.053 15.054 1.00 94.62 106 ILE A C 1
ATOM 830 O O . ILE A 1 106 ? -4.693 -8.030 14.833 1.00 94.62 106 ILE A O 1
ATOM 834 N N . THR A 1 107 ? -2.943 -8.992 15.830 1.00 92.94 107 THR A N 1
ATOM 835 C CA . THR A 1 107 ? -3.720 -10.032 16.533 1.00 92.94 107 THR A CA 1
ATOM 836 C C . THR A 1 107 ? -3.642 -9.935 18.056 1.00 92.94 107 THR A C 1
ATOM 838 O O . THR A 1 107 ? -4.292 -10.715 18.753 1.00 92.94 107 THR A O 1
ATOM 841 N N . THR A 1 108 ? -2.891 -8.964 18.583 1.00 89.75 108 THR A N 1
ATOM 842 C CA . THR A 1 108 ? -2.730 -8.729 20.022 1.00 89.75 108 THR A CA 1
ATOM 843 C C . THR A 1 108 ? -3.605 -7.543 20.452 1.00 89.75 108 THR A C 1
ATOM 845 O O . THR A 1 108 ? -3.506 -6.481 19.835 1.00 89.75 108 THR A O 1
ATOM 848 N N . PRO A 1 109 ? -4.480 -7.681 21.468 1.00 82.25 109 PRO A N 1
ATOM 849 C CA . PRO A 1 109 ? -5.280 -6.563 21.968 1.00 82.25 109 PRO A CA 1
ATOM 850 C C . PRO A 1 109 ? -4.395 -5.447 22.524 1.00 82.25 109 PRO A C 1
ATOM 852 O O . PRO A 1 109 ? -3.483 -5.717 23.300 1.00 82.25 109 PRO A O 1
ATOM 855 N N . MET A 1 110 ? -4.687 -4.200 22.155 1.00 80.75 110 MET A N 1
ATOM 856 C CA . MET A 1 110 ? -3.973 -3.033 22.673 1.00 80.75 110 MET A CA 1
ATOM 857 C C . MET A 1 110 ? -4.717 -2.492 23.897 1.00 80.75 110 MET A C 1
ATOM 859 O O . MET A 1 110 ? -5.856 -2.029 23.766 1.00 80.75 110 MET A O 1
ATOM 863 N N . SER A 1 111 ? -4.086 -2.550 25.074 1.00 74.56 111 SER A N 1
ATOM 864 C CA . SER A 1 111 ? -4.599 -1.884 26.276 1.00 74.56 111 SER A CA 1
ATOM 865 C C . SER A 1 111 ? -4.169 -0.419 26.284 1.00 74.56 111 SER A C 1
ATOM 867 O O . SER A 1 111 ? -3.087 -0.069 25.815 1.00 74.56 111 SER A O 1
ATOM 869 N N . SER A 1 112 ? -4.992 0.462 26.854 1.00 59.75 112 SER A N 1
ATOM 870 C CA . SER A 1 112 ? -4.686 1.897 26.966 1.00 59.75 112 SER A CA 1
ATOM 871 C C . SER A 1 112 ? -3.399 2.200 27.754 1.00 59.75 112 SER A C 1
ATOM 873 O O . SER A 1 112 ? -2.848 3.286 27.611 1.00 59.75 112 SER A O 1
ATOM 875 N N . SER A 1 113 ? -2.906 1.251 28.558 1.00 57.31 113 SER A N 1
ATOM 876 C CA . SER A 1 113 ? -1.662 1.343 29.333 1.00 57.31 113 SER A CA 1
ATOM 877 C C . SER A 1 113 ? -0.380 1.074 28.535 1.00 57.31 113 SER A C 1
ATOM 879 O O . SER A 1 113 ? 0.688 1.452 29.000 1.00 57.31 113 SER A O 1
ATOM 881 N N . ASP A 1 114 ? -0.458 0.463 27.347 1.00 57.81 114 ASP A N 1
ATOM 882 C CA . ASP A 1 114 ? 0.725 0.049 26.564 1.00 57.81 114 ASP A CA 1
ATOM 883 C C . ASP A 1 114 ? 1.293 1.176 25.671 1.00 57.81 114 ASP A C 1
ATOM 885 O O . ASP A 1 114 ? 2.193 0.952 24.864 1.00 57.81 114 ASP A O 1
ATOM 889 N N . LEU A 1 115 ? 0.751 2.396 25.777 1.00 54.41 115 LEU A N 1
ATOM 890 C CA . LEU A 1 115 ? 1.016 3.513 24.858 1.00 54.41 115 LEU A CA 1
ATOM 891 C C . LEU A 1 115 ? 2.089 4.508 25.339 1.00 54.41 115 LEU A C 1
ATOM 893 O O . LEU A 1 115 ? 2.269 5.550 24.711 1.00 54.41 115 LEU A O 1
ATOM 897 N N . SER A 1 116 ? 2.822 4.226 26.420 1.00 37.75 116 SER A N 1
ATOM 898 C CA . SER A 1 116 ? 3.956 5.066 26.824 1.00 37.75 116 SER A CA 1
ATOM 899 C C . SER A 1 116 ? 5.221 4.682 26.041 1.00 37.75 116 SER A C 1
ATOM 901 O O . SER A 1 116 ? 5.706 3.563 26.217 1.00 37.75 116 SER A O 1
ATOM 903 N N . PRO A 1 117 ? 5.806 5.578 25.221 1.00 41.62 117 PRO A N 1
ATOM 904 C CA . PRO A 1 117 ? 7.146 5.358 24.702 1.00 41.62 117 PRO A CA 1
ATOM 905 C C . PRO A 1 117 ? 8.113 5.421 25.885 1.00 41.62 117 PRO A C 1
ATOM 907 O O . PRO A 1 117 ? 8.240 6.463 26.532 1.00 41.62 117 PRO A O 1
ATOM 910 N N . SER A 1 118 ? 8.758 4.296 26.193 1.00 36.12 118 SER A N 1
ATOM 911 C CA . SER A 1 118 ? 9.883 4.239 27.122 1.00 36.12 118 SER A CA 1
ATOM 912 C C . SER A 1 118 ? 10.989 5.131 26.567 1.00 36.12 118 SER A C 1
ATOM 914 O O . SER A 1 118 ? 11.685 4.753 25.625 1.00 36.12 118 SER A O 1
ATOM 916 N N . LYS A 1 119 ? 11.081 6.345 27.111 1.00 38.12 119 LYS A N 1
ATOM 917 C CA . LYS A 1 119 ? 12.289 7.154 27.021 1.00 38.12 119 LYS A CA 1
ATOM 918 C C . LYS A 1 119 ? 13.397 6.416 27.762 1.00 38.12 119 LYS A C 1
ATOM 920 O O . LYS A 1 119 ? 13.132 5.739 28.751 1.00 38.12 119 LYS A O 1
ATOM 925 N N . ASP A 1 120 ? 14.583 6.534 27.198 1.00 36.03 120 ASP A N 1
ATOM 926 C CA . ASP A 1 120 ? 15.842 5.971 27.654 1.00 36.03 120 ASP A CA 1
ATOM 927 C C . ASP A 1 120 ? 16.028 6.095 29.170 1.00 36.03 120 ASP A C 1
ATOM 929 O O . ASP A 1 120 ? 15.862 7.185 29.714 1.00 36.03 120 ASP A O 1
ATOM 933 N N . ASP A 1 121 ? 16.434 5.005 29.821 1.00 37.31 121 ASP A N 1
ATOM 934 C CA . ASP A 1 121 ? 17.168 5.099 31.078 1.00 37.31 121 ASP A CA 1
ATOM 935 C C . ASP A 1 121 ? 18.538 4.458 30.883 1.00 37.31 121 ASP A C 1
ATOM 937 O O . ASP A 1 121 ? 18.697 3.264 30.601 1.00 37.31 121 ASP A O 1
ATOM 941 N N . GLU A 1 122 ? 19.515 5.353 30.964 1.00 36.62 122 GLU A N 1
ATOM 942 C CA . GLU A 1 122 ? 20.939 5.121 30.962 1.00 36.62 122 GLU A CA 1
ATOM 943 C C . GLU A 1 122 ? 21.342 4.040 31.965 1.00 36.62 122 GLU A C 1
ATOM 945 O O . GLU A 1 122 ? 20.861 3.931 33.092 1.00 36.62 122 GLU A O 1
ATOM 950 N N . MET A 1 123 ? 22.312 3.257 31.512 1.00 39.62 123 MET A N 1
ATOM 951 C CA . MET A 1 123 ? 23.117 2.361 32.313 1.00 39.62 123 MET A CA 1
ATOM 952 C C . MET A 1 123 ? 23.919 3.183 33.328 1.00 39.62 123 MET A C 1
ATOM 954 O O . MET A 1 123 ? 24.979 3.697 32.978 1.00 39.62 123 MET A O 1
ATOM 958 N N . ASP A 1 124 ? 23.446 3.279 34.572 1.00 35.50 124 ASP A N 1
ATOM 959 C CA . ASP A 1 124 ? 24.281 3.745 35.678 1.00 35.50 124 ASP A CA 1
ATOM 960 C C . ASP A 1 124 ? 24.794 2.555 36.499 1.00 35.50 124 ASP A C 1
ATOM 962 O O . ASP A 1 124 ? 24.058 1.782 37.121 1.00 35.50 124 ASP A O 1
ATOM 966 N N . THR A 1 125 ? 26.105 2.374 36.410 1.00 38.56 125 THR A N 1
ATOM 967 C CA . THR A 1 125 ? 26.904 1.379 37.112 1.00 38.56 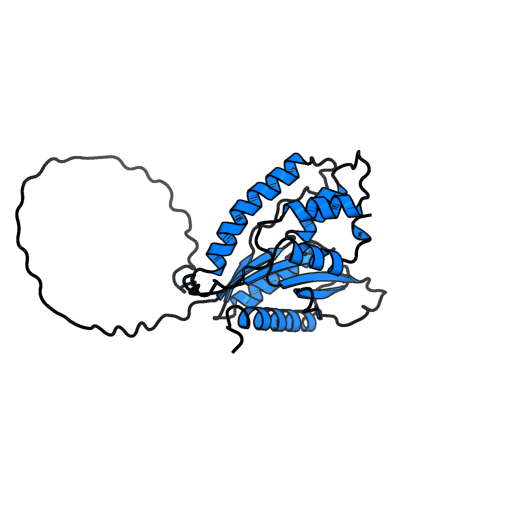125 THR A CA 1
ATOM 968 C C . THR A 1 125 ? 27.223 1.877 38.518 1.00 38.56 125 THR A C 1
ATOM 970 O O . THR A 1 125 ? 27.980 2.833 38.666 1.00 38.56 125 THR A O 1
ATOM 973 N N . ALA A 1 126 ? 26.751 1.181 39.555 1.00 40.88 126 ALA A N 1
ATOM 974 C CA . ALA A 1 126 ? 27.258 1.361 40.913 1.00 40.88 126 ALA A CA 1
ATOM 975 C C . ALA A 1 126 ? 27.462 0.018 41.636 1.00 40.88 126 ALA A C 1
ATOM 977 O O . ALA A 1 126 ? 26.549 -0.769 41.868 1.00 40.88 126 ALA A O 1
ATOM 978 N N . ASP A 1 127 ? 28.732 -0.199 41.955 1.00 36.81 127 ASP A N 1
ATOM 979 C CA . ASP A 1 127 ? 29.387 -1.272 42.695 1.00 36.81 127 ASP A CA 1
ATOM 980 C C . ASP A 1 127 ? 28.928 -1.448 44.172 1.00 36.81 127 ASP A C 1
ATOM 982 O O . ASP A 1 127 ? 28.791 -0.463 44.894 1.00 36.81 127 ASP A O 1
ATOM 986 N N . ARG A 1 128 ? 28.955 -2.720 44.638 1.00 40.31 128 ARG A N 1
ATOM 987 C CA . ARG A 1 128 ? 29.303 -3.231 46.008 1.00 40.31 128 ARG A CA 1
ATOM 988 C C . ARG A 1 128 ? 28.240 -3.065 47.127 1.00 40.31 128 ARG A C 1
ATOM 990 O O . ARG A 1 128 ? 27.591 -2.041 47.216 1.00 40.31 128 ARG A O 1
ATOM 997 N N . LYS A 1 129 ? 28.021 -3.987 48.089 1.00 37.66 129 LYS A N 1
ATOM 998 C CA . LYS A 1 129 ? 28.844 -5.059 48.700 1.00 37.66 129 LYS A CA 1
ATOM 999 C C . LYS A 1 129 ? 27.985 -6.011 49.585 1.00 37.66 129 LYS A C 1
ATOM 1001 O O . LYS A 1 129 ? 27.034 -5.543 50.194 1.00 37.66 129 LYS A O 1
ATOM 1006 N N . ASP A 1 130 ? 28.416 -7.279 49.687 1.00 35.59 130 ASP A N 1
ATOM 1007 C CA . ASP A 1 130 ? 28.293 -8.302 50.767 1.00 35.59 130 ASP A CA 1
ATOM 1008 C C . ASP A 1 130 ? 27.042 -8.416 51.671 1.00 35.59 130 ASP A C 1
ATOM 1010 O O . ASP A 1 130 ? 26.751 -7.518 52.454 1.00 35.59 130 ASP A O 1
ATOM 1014 N N . SER A 1 131 ? 26.468 -9.632 51.778 1.00 41.78 131 SER A N 1
ATOM 1015 C CA . SER A 1 131 ? 26.813 -10.577 52.875 1.00 41.78 131 SER A CA 1
ATOM 1016 C C . SER A 1 131 ? 25.890 -11.824 52.955 1.00 41.78 131 SER A C 1
ATOM 1018 O O . SER A 1 131 ? 24.707 -11.732 53.267 1.00 41.78 131 SER A O 1
ATOM 1020 N N . ALA A 1 132 ? 26.482 -12.988 52.664 1.00 37.12 132 ALA A N 1
ATOM 1021 C CA . ALA A 1 132 ? 26.462 -14.286 53.371 1.00 37.12 132 ALA A CA 1
ATOM 1022 C C . ALA A 1 132 ? 25.187 -14.913 54.036 1.00 37.12 132 ALA A C 1
ATOM 1024 O O . ALA A 1 132 ? 24.855 -14.620 55.179 1.00 37.12 132 ALA A O 1
ATOM 1025 N N . THR A 1 133 ? 24.721 -16.007 53.396 1.00 45.19 133 THR A N 1
ATOM 1026 C CA . THR A 1 133 ? 24.350 -17.372 53.911 1.00 45.19 133 THR A CA 1
ATOM 1027 C C . THR A 1 133 ? 23.064 -17.670 54.743 1.00 45.19 133 THR A C 1
ATOM 1029 O O . THR A 1 133 ? 22.590 -16.822 55.490 1.00 45.19 133 THR A O 1
ATOM 1032 N N . PRO A 1 134 ? 22.501 -18.909 54.613 1.00 55.56 134 PRO A N 1
ATOM 1033 C CA . PRO A 1 134 ? 21.137 -19.340 54.994 1.00 55.56 134 PRO A CA 1
ATOM 1034 C C . PRO A 1 134 ? 21.123 -20.147 56.329 1.00 55.56 134 PRO A C 1
ATOM 1036 O O . PRO A 1 134 ? 22.199 -20.265 56.923 1.00 55.56 134 PRO A O 1
ATOM 1039 N N . PRO A 1 135 ? 19.996 -20.728 56.836 1.00 50.12 135 PRO A N 1
ATOM 1040 C CA . PRO A 1 135 ? 19.473 -22.020 56.326 1.00 50.12 135 PRO A CA 1
ATOM 1041 C C . PRO A 1 135 ? 17.964 -22.350 56.579 1.00 50.12 135 PRO A C 1
ATOM 1043 O O . PRO A 1 135 ? 17.255 -21.688 57.327 1.00 50.12 135 PRO A O 1
ATOM 1046 N N . ASP A 1 136 ? 17.556 -23.463 55.957 1.00 33.28 136 ASP A N 1
ATOM 1047 C CA . ASP A 1 136 ? 16.605 -24.516 56.373 1.00 33.28 136 ASP A CA 1
ATOM 1048 C C . ASP A 1 136 ? 15.061 -24.354 56.427 1.00 33.28 136 ASP A C 1
ATOM 1050 O O . ASP A 1 136 ? 14.481 -23.388 56.906 1.00 33.28 136 ASP A O 1
ATOM 1054 N N . SER A 1 137 ? 14.412 -25.412 55.924 1.00 40.62 137 SER A N 1
ATOM 1055 C CA . SER A 1 137 ? 12.963 -25.727 55.828 1.00 40.62 137 SER A CA 1
ATOM 1056 C C . SER A 1 137 ? 12.400 -26.270 57.179 1.00 40.62 137 SER A C 1
ATOM 1058 O O . SER A 1 137 ? 13.211 -26.382 58.095 1.00 40.62 137 SER A O 1
ATOM 1060 N N . PRO A 1 138 ? 11.104 -26.683 57.389 1.00 46.16 138 PRO A N 1
ATOM 1061 C CA . PRO A 1 138 ? 10.093 -27.134 56.408 1.00 46.16 138 PRO A CA 1
ATOM 1062 C C . PRO A 1 138 ? 8.573 -26.881 56.681 1.00 46.16 138 PRO A C 1
ATOM 1064 O O . PRO A 1 138 ? 8.128 -26.588 57.783 1.00 46.16 138 PRO A O 1
ATOM 1067 N N . ARG A 1 139 ? 7.772 -27.149 55.627 1.00 36.88 139 ARG A N 1
ATOM 1068 C CA . ARG A 1 139 ? 6.360 -27.630 55.572 1.00 36.88 139 ARG A CA 1
ATOM 1069 C C . ARG A 1 139 ? 5.275 -26.966 56.449 1.00 36.88 139 ARG A C 1
ATOM 1071 O O . ARG A 1 139 ? 5.196 -27.233 57.642 1.00 36.88 139 ARG A O 1
ATOM 1078 N N . LYS A 1 140 ? 4.220 -26.450 55.791 1.00 34.44 140 LYS A N 1
ATOM 1079 C CA . LYS A 1 140 ? 2.834 -26.883 56.085 1.00 34.44 140 LYS A CA 1
ATOM 1080 C C . LYS A 1 140 ? 1.863 -26.616 54.931 1.00 34.44 140 LYS A C 1
ATOM 1082 O O . LYS A 1 140 ? 1.707 -25.497 54.464 1.00 34.44 140 LYS A O 1
ATOM 1087 N N . SER A 1 141 ? 1.211 -27.686 54.499 1.00 40.81 141 SER A N 1
ATOM 1088 C CA . SER A 1 141 ? 0.075 -27.728 53.589 1.00 40.81 141 SER A CA 1
ATOM 1089 C C . SER A 1 141 ? -1.202 -27.277 54.297 1.00 40.81 141 SER A C 1
ATOM 1091 O O . SER A 1 141 ? -1.512 -27.803 55.361 1.00 40.81 141 SER A O 1
ATOM 1093 N N . THR A 1 142 ? -1.974 -26.397 53.657 1.00 35.00 142 THR A N 1
ATOM 1094 C CA . THR A 1 142 ? -3.411 -26.197 53.910 1.00 35.00 142 THR A CA 1
ATOM 1095 C C . THR A 1 142 ? -4.048 -25.528 52.691 1.00 35.00 142 THR A C 1
ATOM 1097 O O . THR A 1 142 ? -3.841 -24.341 52.457 1.00 35.00 142 THR A O 1
ATOM 1100 N N . SER A 1 143 ? -4.841 -26.281 51.925 1.00 40.84 143 SER A N 1
ATOM 1101 C CA . SER A 1 143 ? -6.009 -25.720 51.228 1.00 40.84 143 SER A CA 1
ATOM 1102 C C . SER A 1 143 ? -7.056 -25.338 52.286 1.00 40.84 143 SER A C 1
ATOM 1104 O O . SER A 1 143 ? -7.100 -25.994 53.332 1.00 40.84 143 SER A O 1
ATOM 1106 N N . PRO A 1 144 ? -7.899 -24.316 52.051 1.00 44.56 144 PRO A N 1
ATOM 1107 C CA . PRO A 1 144 ? -9.209 -24.644 51.481 1.00 44.56 144 PRO A CA 1
ATOM 1108 C C . PRO A 1 144 ? -9.854 -23.563 50.581 1.00 44.56 144 PRO A C 1
ATOM 1110 O O . PRO A 1 144 ? -9.626 -22.371 50.723 1.00 44.56 144 PRO A O 1
ATOM 1113 N N . SER A 1 145 ? -10.756 -24.057 49.727 1.00 31.44 145 SER A N 1
ATOM 1114 C CA . SER A 1 145 ? -12.083 -23.506 49.407 1.00 31.44 145 SER A CA 1
ATOM 1115 C C . SER A 1 145 ? -12.234 -22.159 48.681 1.00 31.44 145 SER A C 1
ATOM 1117 O O . SER A 1 145 ? -12.129 -21.087 49.260 1.00 31.44 145 SER A O 1
ATOM 1119 N N . LEU A 1 146 ? -12.671 -22.288 47.421 1.00 44.34 146 LEU A N 1
ATOM 1120 C CA . LEU A 1 146 ? -13.849 -21.642 46.821 1.00 44.34 146 LEU A CA 1
ATOM 1121 C C . LEU A 1 146 ? -14.230 -20.255 47.362 1.00 44.34 146 LEU A C 1
ATOM 1123 O O . LEU A 1 146 ? -15.071 -20.129 48.251 1.00 44.34 146 LEU A O 1
ATOM 1127 N N . THR A 1 147 ? -13.752 -19.221 46.680 1.00 34.97 147 THR A N 1
ATOM 1128 C CA . THR A 1 147 ? -14.550 -18.020 46.436 1.00 34.97 147 THR A CA 1
ATOM 1129 C C . THR A 1 147 ? -14.521 -17.735 44.943 1.00 34.97 147 THR A C 1
ATOM 1131 O O . THR A 1 147 ? -13.513 -17.348 44.356 1.00 34.97 147 THR A O 1
ATOM 1134 N N . THR A 1 148 ? -15.657 -18.001 44.306 1.00 39.69 148 THR A N 1
ATOM 1135 C CA . THR A 1 148 ? -15.967 -17.606 42.936 1.00 39.69 148 THR A CA 1
ATOM 1136 C C . THR A 1 148 ? -16.046 -16.085 42.916 1.00 39.69 148 THR A C 1
ATOM 1138 O O . THR A 1 148 ? -17.115 -15.499 43.060 1.00 39.69 148 THR A O 1
ATOM 1141 N N . SER A 1 149 ? -14.894 -15.427 42.817 1.00 35.84 149 SER A N 1
ATOM 1142 C CA . SER A 1 149 ? -14.848 -14.006 42.517 1.00 35.84 149 SER A CA 1
ATOM 1143 C C . SER A 1 149 ? -15.186 -13.877 41.038 1.00 35.84 149 SER A C 1
ATOM 1145 O O . SER A 1 149 ? -14.322 -13.983 40.169 1.00 35.84 149 SER A O 1
ATOM 1147 N N . THR A 1 150 ? -16.476 -13.723 40.744 1.00 40.09 150 THR A N 1
ATOM 1148 C CA . THR A 1 150 ? -16.952 -13.099 39.510 1.00 40.09 150 THR A CA 1
ATOM 1149 C C . THR A 1 150 ? -16.435 -11.666 39.501 1.00 40.09 150 THR A C 1
ATOM 1151 O O . THR A 1 150 ? -17.159 -10.714 39.782 1.00 40.09 150 THR A O 1
ATOM 1154 N N . LEU A 1 151 ? -15.145 -11.524 39.204 1.00 37.09 151 LEU A N 1
ATOM 1155 C CA . LEU A 1 151 ? -14.593 -10.305 38.659 1.00 37.09 151 LEU A CA 1
ATOM 1156 C C . LEU A 1 151 ? -15.234 -10.188 37.284 1.00 37.09 151 LEU A C 1
ATOM 1158 O O . LEU A 1 151 ? -14.770 -10.774 36.307 1.00 37.09 151 LEU A O 1
ATOM 1162 N N . ALA A 1 152 ? -16.354 -9.472 37.233 1.00 39.81 152 ALA A N 1
ATOM 1163 C CA . ALA A 1 152 ? -16.731 -8.757 36.036 1.00 39.81 152 ALA A CA 1
ATOM 1164 C C . ALA A 1 152 ? -15.526 -7.876 35.704 1.00 39.81 152 ALA A C 1
ATOM 1166 O O . ALA A 1 152 ? -15.342 -6.803 36.277 1.00 39.81 152 ALA A O 1
ATOM 1167 N N . SER A 1 153 ? -14.632 -8.399 34.867 1.00 37.97 153 SER A N 1
ATOM 1168 C CA . SER A 1 153 ? -13.567 -7.626 34.270 1.00 37.97 153 SER A CA 1
ATOM 1169 C C . SER A 1 153 ? -14.273 -6.558 33.457 1.00 37.97 153 SER A C 1
ATOM 1171 O O . SER A 1 153 ? -14.765 -6.827 32.361 1.00 37.97 153 SER A O 1
ATOM 1173 N N . SER A 1 154 ? -14.367 -5.357 34.016 1.00 41.31 154 SER A N 1
ATOM 1174 C CA . SER A 1 154 ? -14.525 -4.138 33.244 1.00 41.31 154 SER A CA 1
ATOM 1175 C C . SER A 1 154 ? -13.277 -4.033 32.369 1.00 41.31 154 SER A C 1
ATOM 1177 O O . SER A 1 154 ? -12.310 -3.358 32.719 1.00 41.31 154 SER A O 1
ATOM 1179 N N . SER A 1 155 ? -13.235 -4.824 31.296 1.00 51.53 155 SER A N 1
ATOM 1180 C CA . SER A 1 155 ? -12.170 -4.774 30.313 1.00 51.53 155 SER A CA 1
ATOM 1181 C C . SER A 1 155 ? -12.237 -3.381 29.717 1.00 51.53 155 SER A C 1
ATOM 1183 O O . SER A 1 155 ? -13.242 -3.027 29.095 1.00 51.53 155 SER A O 1
ATOM 1185 N N . ALA A 1 156 ? -11.200 -2.581 29.959 1.00 57.97 156 ALA A N 1
ATOM 1186 C CA . ALA A 1 156 ? -11.008 -1.337 29.236 1.00 57.97 156 ALA A CA 1
ATOM 1187 C C . ALA A 1 156 ? -11.180 -1.616 27.730 1.00 57.97 156 ALA A C 1
ATOM 1189 O O . ALA A 1 156 ? -10.783 -2.696 27.274 1.00 57.97 156 ALA A O 1
ATOM 1190 N N . PRO A 1 157 ? -11.800 -0.705 26.964 1.00 62.22 157 PRO A N 1
ATOM 1191 C CA . PRO A 1 157 ? -12.010 -0.922 25.540 1.00 62.22 157 PRO A CA 1
ATOM 1192 C C . PRO A 1 157 ? -10.655 -1.163 24.864 1.00 62.22 157 PRO A C 1
ATOM 1194 O O . PRO A 1 157 ? -9.761 -0.319 24.908 1.00 62.22 157 PRO A O 1
ATOM 1197 N N . THR A 1 158 ? -10.473 -2.354 24.288 1.00 82.38 158 THR A N 1
ATOM 1198 C CA . THR A 1 158 ? -9.238 -2.710 23.586 1.00 82.38 158 THR A CA 1
ATOM 1199 C C . THR A 1 158 ? -9.276 -2.104 22.194 1.00 82.38 158 THR A C 1
ATOM 1201 O O . THR A 1 158 ? -10.167 -2.432 21.405 1.00 82.38 158 THR A O 1
ATOM 1204 N N . LYS A 1 159 ? -8.304 -1.253 21.874 1.00 91.69 159 LYS A N 1
ATOM 1205 C CA . LYS A 1 159 ? -8.236 -0.595 20.566 1.00 91.69 159 LYS A CA 1
ATOM 1206 C C . LYS A 1 159 ? -7.870 -1.602 19.472 1.00 91.69 159 LYS A C 1
ATOM 1208 O O . LYS A 1 159 ? -7.018 -2.468 19.688 1.00 91.69 159 LYS A O 1
ATOM 1213 N N . LYS A 1 160 ? -8.464 -1.484 18.279 1.00 93.31 160 LYS A N 1
ATOM 1214 C CA . LYS A 1 160 ? -8.076 -2.266 17.095 1.00 93.31 160 LYS A CA 1
ATOM 1215 C C . LYS A 1 160 ? -6.706 -1.779 16.584 1.00 93.31 160 LYS A C 1
ATOM 1217 O O . LYS A 1 160 ? -6.593 -0.611 16.203 1.00 93.31 160 LYS A O 1
ATOM 1222 N N . PRO A 1 161 ? -5.668 -2.636 16.552 1.00 96.06 161 PRO A N 1
ATOM 1223 C CA . PRO A 1 161 ? -4.350 -2.257 16.043 1.00 96.06 161 PRO A CA 1
ATOM 1224 C C . PRO A 1 161 ? -4.368 -2.057 14.519 1.00 96.06 161 PRO A C 1
ATOM 1226 O O . PRO A 1 161 ? -4.914 -2.880 13.788 1.00 96.06 161 PRO A O 1
ATOM 1229 N N . ILE A 1 162 ? -3.747 -0.993 14.013 1.00 97.75 162 ILE A N 1
ATOM 1230 C CA . ILE A 1 162 ? -3.648 -0.697 12.577 1.00 97.75 162 ILE A CA 1
ATOM 1231 C C . ILE A 1 162 ? -2.193 -0.393 12.226 1.00 97.75 162 ILE A C 1
ATOM 1233 O O . ILE A 1 162 ? -1.569 0.493 12.805 1.00 97.75 162 ILE A O 1
ATOM 1237 N N . ILE A 1 163 ? -1.652 -1.115 11.250 1.00 98.50 163 ILE A N 1
ATOM 1238 C CA . ILE A 1 163 ? -0.350 -0.817 10.652 1.00 98.50 163 ILE A CA 1
ATOM 1239 C C . ILE A 1 163 ? -0.587 -0.081 9.339 1.00 98.50 163 ILE A C 1
ATOM 1241 O O . ILE A 1 163 ? -1.300 -0.588 8.476 1.00 98.50 163 ILE A O 1
ATOM 1245 N N . ILE A 1 164 ? 0.041 1.080 9.176 1.00 98.81 164 ILE A N 1
ATOM 1246 C CA . ILE A 1 164 ? 0.079 1.832 7.920 1.00 98.81 164 ILE A CA 1
ATOM 1247 C C . ILE A 1 164 ? 1.472 1.659 7.310 1.00 98.81 164 ILE A C 1
ATOM 1249 O O . ILE A 1 164 ? 2.476 1.932 7.966 1.00 98.81 164 ILE A O 1
ATOM 1253 N N . LEU A 1 165 ? 1.532 1.195 6.064 1.00 98.31 165 LEU A N 1
ATOM 1254 C CA . LEU A 1 165 ? 2.766 0.970 5.314 1.00 98.31 165 LEU A CA 1
ATOM 1255 C C . LEU A 1 165 ? 2.789 1.845 4.058 1.00 98.31 165 LEU A C 1
ATOM 1257 O O . LEU A 1 165 ? 2.160 1.474 3.062 1.00 98.31 165 LEU A O 1
ATOM 1261 N N . PRO A 1 166 ? 3.504 2.980 4.060 1.00 98.12 166 PRO A N 1
ATOM 1262 C CA . PRO A 1 166 ? 3.784 3.684 2.816 1.00 98.12 166 PRO A CA 1
ATOM 1263 C C . PRO A 1 166 ? 4.714 2.828 1.939 1.00 98.12 166 PRO A C 1
ATOM 1265 O O . PRO A 1 166 ? 5.573 2.130 2.456 1.00 98.12 166 PRO A O 1
ATOM 1268 N N . THR A 1 167 ? 4.584 2.857 0.614 1.00 96.44 167 THR A N 1
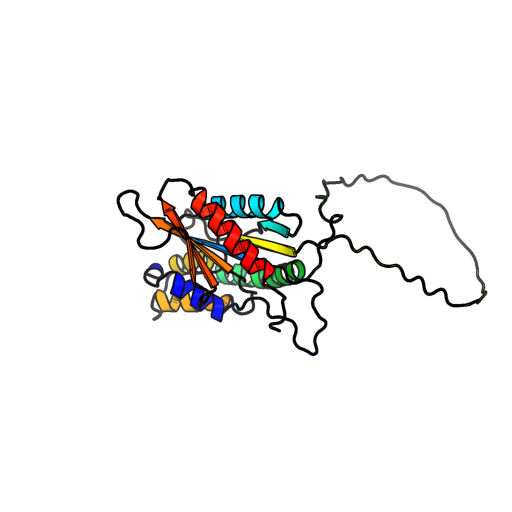ATOM 1269 C CA . THR A 1 167 ? 5.545 2.236 -0.328 1.00 96.44 167 THR A CA 1
ATOM 1270 C C . THR A 1 167 ? 5.903 0.771 -0.016 1.00 96.44 167 THR A C 1
ATOM 1272 O O . THR A 1 167 ? 7.075 0.435 0.147 1.00 96.44 167 THR A O 1
ATOM 1275 N N . PHE A 1 168 ? 4.907 -0.106 0.114 1.00 97.44 168 PHE A N 1
ATOM 1276 C CA . PHE A 1 168 ? 5.090 -1.501 0.517 1.00 97.44 168 PHE A CA 1
ATOM 1277 C C . PHE A 1 168 ? 5.546 -2.392 -0.665 1.00 97.44 168 PHE A C 1
ATOM 1279 O O . PHE A 1 168 ? 6.511 -2.102 -1.376 1.00 97.44 168 PHE A O 1
ATOM 1286 N N . GLN A 1 169 ? 4.887 -3.532 -0.862 1.00 96.12 169 GLN A N 1
ATOM 1287 C CA . GLN A 1 169 ? 5.261 -4.556 -1.833 1.00 96.12 169 GLN A CA 1
ATOM 1288 C C . GLN A 1 169 ? 5.178 -4.078 -3.290 1.00 96.12 169 GLN A C 1
ATOM 1290 O O . GLN A 1 169 ? 5.962 -4.543 -4.123 1.00 96.12 169 GLN A O 1
ATOM 1295 N N . LEU A 1 170 ? 4.259 -3.160 -3.625 1.00 96.75 170 LEU A N 1
ATOM 1296 C CA . LEU A 1 170 ? 4.102 -2.705 -5.006 1.00 96.75 170 LEU A CA 1
ATOM 1297 C C . LEU A 1 170 ? 5.262 -1.794 -5.391 1.00 96.75 170 LEU A C 1
ATOM 1299 O O . LEU A 1 170 ? 5.943 -2.082 -6.380 1.00 96.75 170 LEU A O 1
ATOM 1303 N N . HIS A 1 171 ? 5.509 -0.742 -4.606 1.00 96.38 171 HIS A N 1
ATOM 1304 C CA . HIS A 1 171 ? 6.629 0.160 -4.846 1.00 96.38 171 HIS A C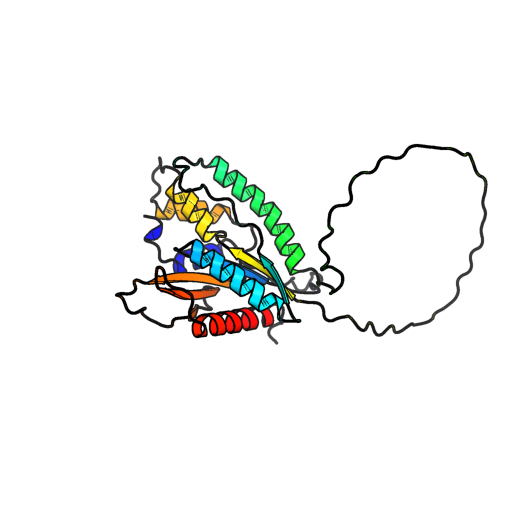A 1
ATOM 1305 C C . HIS A 1 171 ? 7.963 -0.596 -4.843 1.00 96.38 171 HIS A C 1
ATOM 1307 O O . HIS A 1 171 ? 8.732 -0.471 -5.796 1.00 96.38 171 HIS A O 1
ATOM 1313 N N . ALA A 1 172 ? 8.209 -1.454 -3.846 1.00 96.12 172 ALA A N 1
ATOM 1314 C CA . ALA A 1 172 ? 9.450 -2.219 -3.758 1.00 96.12 172 ALA A CA 1
ATOM 1315 C C . ALA A 1 172 ? 9.677 -3.135 -4.968 1.00 96.12 172 ALA A C 1
ATOM 1317 O O . ALA A 1 172 ? 10.751 -3.115 -5.569 1.00 96.12 172 ALA A O 1
ATOM 1318 N N . SER A 1 173 ? 8.664 -3.899 -5.383 1.00 96.19 173 SER A N 1
ATOM 1319 C CA . SER A 1 173 ? 8.795 -4.791 -6.543 1.00 96.19 173 SER A CA 1
ATOM 1320 C C . SER A 1 173 ? 9.047 -4.022 -7.837 1.00 96.19 173 SER A C 1
ATOM 1322 O O . SER A 1 173 ? 9.852 -4.451 -8.657 1.00 96.19 173 SER A O 1
ATOM 1324 N N . VAL A 1 174 ? 8.393 -2.872 -8.027 1.00 94.81 174 VAL A N 1
ATOM 1325 C CA . VAL A 1 174 ? 8.621 -2.019 -9.203 1.00 94.81 174 VAL A CA 1
ATOM 1326 C C . VAL A 1 174 ? 10.024 -1.411 -9.174 1.00 94.81 174 VAL A C 1
ATOM 1328 O O . VAL A 1 174 ? 10.717 -1.466 -10.187 1.00 94.81 174 VAL A O 1
ATOM 1331 N N . ALA A 1 175 ? 10.454 -0.875 -8.029 1.00 93.25 175 ALA A N 1
ATOM 1332 C CA . ALA A 1 175 ? 11.721 -0.164 -7.886 1.00 93.25 175 ALA A CA 1
ATOM 1333 C C . ALA A 1 175 ? 12.944 -1.048 -8.162 1.00 93.25 175 ALA A C 1
ATOM 1335 O O . ALA A 1 175 ? 13.902 -0.574 -8.780 1.00 93.25 175 ALA A O 1
ATOM 1336 N N . TYR A 1 176 ? 12.914 -2.309 -7.723 1.00 94.81 176 TYR A N 1
ATOM 1337 C CA . TYR A 1 176 ? 13.980 -3.268 -8.010 1.00 94.81 176 TYR A CA 1
ATOM 1338 C C . TYR A 1 176 ? 13.883 -3.818 -9.440 1.00 94.81 176 TYR A C 1
ATOM 1340 O O . TYR A 1 176 ? 14.885 -3.796 -10.154 1.00 94.81 176 TYR A O 1
ATOM 1348 N N . ALA A 1 177 ? 12.689 -4.208 -9.909 1.00 94.06 177 ALA A N 1
ATOM 1349 C CA . ALA A 1 177 ? 12.508 -4.748 -11.264 1.00 94.06 177 ALA A CA 1
ATOM 1350 C C . ALA A 1 177 ? 12.868 -3.754 -12.373 1.00 94.06 177 ALA A C 1
ATOM 1352 O O . ALA A 1 177 ? 13.219 -4.155 -13.478 1.00 94.06 177 ALA A O 1
ATOM 1353 N N . SER A 1 178 ? 12.773 -2.448 -12.107 1.00 91.94 178 SER A N 1
ATOM 1354 C CA . SER A 1 178 ? 13.185 -1.422 -13.065 1.00 91.94 178 SER A CA 1
ATOM 1355 C C . SER A 1 178 ? 14.691 -1.144 -13.074 1.00 91.94 178 SER A C 1
ATOM 1357 O O . SER A 1 178 ? 15.155 -0.471 -13.991 1.00 91.94 178 SER A O 1
ATOM 1359 N N . ARG A 1 179 ? 15.439 -1.576 -12.047 1.00 91.31 179 ARG A N 1
ATOM 1360 C CA . ARG A 1 179 ? 16.869 -1.256 -11.860 1.00 91.31 179 ARG A CA 1
ATOM 1361 C C . ARG A 1 179 ? 17.792 -2.456 -12.058 1.00 91.31 179 ARG A C 1
ATOM 1363 O O . ARG A 1 179 ? 18.945 -2.259 -12.423 1.00 91.31 179 ARG A O 1
ATOM 1370 N N . ILE A 1 180 ? 17.305 -3.676 -11.843 1.00 92.44 180 ILE A N 1
ATOM 1371 C CA . ILE A 1 180 ? 18.074 -4.894 -12.110 1.00 92.44 180 ILE A CA 1
ATOM 1372 C C . ILE A 1 180 ? 18.071 -5.159 -13.626 1.00 92.44 180 ILE A C 1
ATOM 1374 O O . ILE A 1 180 ? 16.996 -5.289 -14.215 1.00 92.44 180 ILE A O 1
ATOM 1378 N N . PRO A 1 181 ? 19.242 -5.242 -14.288 1.00 90.94 181 PRO A N 1
ATOM 1379 C CA . PRO A 1 181 ? 19.305 -5.534 -15.716 1.00 90.94 181 PRO A CA 1
ATOM 1380 C C . PRO A 1 181 ? 18.768 -6.930 -16.045 1.00 90.94 181 PRO A C 1
ATOM 1382 O O . PRO A 1 181 ? 19.158 -7.917 -15.422 1.00 90.94 181 PRO A O 1
ATOM 1385 N N . ILE A 1 182 ? 17.930 -7.019 -17.077 1.00 92.62 182 ILE A N 1
ATOM 1386 C CA . ILE A 1 182 ? 17.434 -8.291 -17.613 1.00 92.62 182 ILE A CA 1
ATOM 1387 C C . ILE A 1 182 ? 18.447 -8.793 -18.646 1.00 92.62 182 ILE A C 1
ATOM 1389 O O . ILE A 1 182 ? 18.649 -8.151 -19.676 1.00 92.62 182 ILE A O 1
ATOM 1393 N N . GLN A 1 183 ? 19.113 -9.911 -18.351 1.00 92.44 183 GLN A N 1
ATOM 1394 C CA . GLN A 1 183 ? 20.170 -10.499 -19.194 1.00 92.44 183 GLN A CA 1
ATOM 1395 C C . GLN A 1 183 ? 19.744 -11.816 -19.863 1.00 92.44 183 GLN A C 1
ATOM 1397 O O . GLN A 1 183 ? 20.540 -12.465 -20.538 1.00 92.44 183 GLN A O 1
ATOM 1402 N N . ASP A 1 184 ? 18.496 -12.220 -19.658 1.00 92.12 184 ASP A N 1
ATOM 1403 C CA . ASP A 1 184 ? 17.908 -13.460 -20.145 1.00 92.12 184 ASP A CA 1
ATOM 1404 C C . ASP A 1 184 ? 16.705 -13.171 -21.066 1.00 92.12 184 ASP A C 1
ATOM 1406 O O . ASP A 1 184 ? 16.537 -12.063 -21.577 1.00 92.12 184 ASP A O 1
ATOM 1410 N N . ALA A 1 185 ? 15.886 -14.190 -21.336 1.00 93.25 185 ALA A N 1
ATOM 1411 C CA . ALA A 1 185 ? 14.764 -14.097 -22.268 1.00 93.25 185 ALA A CA 1
ATOM 1412 C C . ALA A 1 185 ? 13.480 -13.486 -21.667 1.00 93.25 185 ALA A C 1
ATOM 1414 O O . ALA A 1 185 ? 12.454 -13.465 -22.351 1.00 93.25 185 ALA A O 1
ATOM 1415 N N . TYR A 1 186 ? 13.485 -13.028 -20.409 1.00 93.19 186 TYR A N 1
ATOM 1416 C CA . TYR A 1 186 ? 12.273 -12.501 -19.777 1.00 93.19 186 TYR A CA 1
ATOM 1417 C C . TYR A 1 186 ? 11.879 -11.132 -20.345 1.00 93.19 186 TYR A C 1
ATOM 1419 O O . TYR A 1 186 ? 12.707 -10.247 -20.562 1.00 93.19 186 TYR A O 1
ATOM 1427 N N . SER A 1 187 ? 10.575 -10.911 -20.541 1.00 94.12 187 SER A N 1
ATOM 1428 C CA . SER A 1 187 ? 10.074 -9.560 -20.801 1.00 94.12 187 SER A CA 1
ATOM 1429 C C . SER A 1 187 ? 10.126 -8.718 -19.515 1.00 94.12 187 SER A C 1
ATOM 1431 O O . SER A 1 187 ? 10.076 -9.275 -18.417 1.00 94.12 187 SER A O 1
ATOM 1433 N N . PRO A 1 188 ? 10.134 -7.371 -19.590 1.00 94.19 188 PRO A N 1
ATOM 1434 C CA . PRO A 1 188 ? 10.054 -6.536 -18.389 1.00 94.19 188 PRO A CA 1
ATOM 1435 C C . PRO A 1 188 ? 8.839 -6.852 -17.510 1.00 94.19 188 PRO A C 1
ATOM 1437 O O . PRO A 1 188 ? 8.925 -6.792 -16.287 1.00 94.19 188 PRO A O 1
ATOM 1440 N N . THR A 1 189 ? 7.706 -7.197 -18.126 1.00 93.81 189 THR A N 1
ATOM 1441 C CA . THR A 1 189 ? 6.492 -7.573 -17.398 1.00 93.81 189 THR A CA 1
ATOM 1442 C C . THR A 1 189 ? 6.687 -8.888 -16.653 1.00 93.81 189 THR A C 1
ATOM 1444 O O . THR A 1 189 ? 6.380 -8.945 -15.465 1.00 93.81 189 THR A O 1
ATOM 1447 N N . ASP A 1 190 ? 7.229 -9.912 -17.314 1.00 94.81 190 ASP A N 1
ATOM 1448 C CA . ASP A 1 190 ? 7.462 -11.219 -16.691 1.00 94.81 190 ASP A CA 1
ATOM 1449 C C . ASP A 1 190 ? 8.525 -11.128 -15.594 1.00 94.81 190 ASP A C 1
ATOM 1451 O O . ASP A 1 190 ? 8.352 -11.703 -14.522 1.00 94.81 190 ASP A O 1
ATOM 1455 N N . HIS A 1 191 ? 9.577 -10.335 -15.818 1.00 95.19 191 HIS A N 1
ATOM 1456 C CA . HIS A 1 191 ? 10.602 -10.059 -14.818 1.00 95.19 191 HIS A CA 1
ATOM 1457 C C . HIS A 1 191 ? 9.993 -9.438 -13.555 1.00 95.19 191 HIS A C 1
ATOM 1459 O O . HIS A 1 191 ? 10.204 -9.940 -12.454 1.00 95.19 191 HIS A O 1
ATOM 1465 N N . TRP A 1 192 ? 9.160 -8.399 -13.694 1.00 96.00 192 TRP A N 1
ATOM 1466 C CA . TRP A 1 192 ? 8.471 -7.812 -12.543 1.00 96.00 192 TRP A CA 1
ATOM 1467 C C . TRP A 1 192 ? 7.512 -8.790 -11.861 1.00 96.00 192 TRP A C 1
ATOM 1469 O O . TRP A 1 192 ? 7.473 -8.827 -10.633 1.00 96.00 192 TRP A O 1
ATOM 1479 N N . GLN A 1 193 ? 6.755 -9.590 -12.620 1.00 95.62 193 GLN A N 1
ATOM 1480 C CA . GLN A 1 193 ? 5.876 -10.603 -12.029 1.00 95.62 193 GLN A CA 1
ATOM 1481 C C . GLN A 1 193 ? 6.683 -11.616 -11.217 1.00 95.62 193 GLN A C 1
ATOM 1483 O O . GLN A 1 193 ? 6.298 -11.941 -10.096 1.00 95.62 193 GLN A O 1
ATOM 1488 N N . TRP A 1 194 ? 7.822 -12.068 -11.739 1.00 95.50 194 TRP A N 1
ATOM 1489 C CA . TRP A 1 194 ? 8.723 -12.957 -11.019 1.00 95.50 194 TRP A CA 1
ATOM 1490 C C . TRP A 1 194 ? 9.249 -12.309 -9.733 1.00 95.50 194 TRP A C 1
ATOM 1492 O O . TRP A 1 194 ? 9.127 -12.908 -8.665 1.00 95.50 194 TRP A O 1
ATOM 1502 N N . MET A 1 195 ? 9.710 -11.056 -9.786 1.00 96.44 195 MET A N 1
ATOM 1503 C CA . MET A 1 195 ? 10.117 -10.324 -8.581 1.00 96.44 195 MET A CA 1
ATOM 1504 C C . MET A 1 195 ? 8.973 -10.208 -7.565 1.00 96.44 195 MET A C 1
ATOM 1506 O O . MET A 1 195 ? 9.162 -10.511 -6.390 1.00 96.44 195 MET A O 1
ATOM 1510 N N . ALA A 1 196 ? 7.760 -9.882 -8.017 1.00 97.38 196 ALA A N 1
ATOM 1511 C CA . ALA A 1 196 ? 6.578 -9.826 -7.164 1.00 97.38 196 ALA A CA 1
ATOM 1512 C C . ALA A 1 196 ? 6.294 -11.173 -6.472 1.00 97.38 196 ALA A C 1
ATOM 1514 O O . ALA A 1 196 ? 5.909 -11.186 -5.304 1.00 97.38 196 ALA A O 1
ATOM 1515 N N . THR A 1 197 ? 6.515 -12.314 -7.141 1.00 97.69 197 THR A N 1
ATOM 1516 C CA . THR A 1 197 ? 6.280 -13.639 -6.532 1.00 97.69 197 THR A CA 1
ATOM 1517 C C . THR A 1 197 ? 7.203 -13.962 -5.363 1.00 97.69 197 THR A C 1
ATOM 1519 O O . THR A 1 197 ? 6.833 -14.793 -4.532 1.0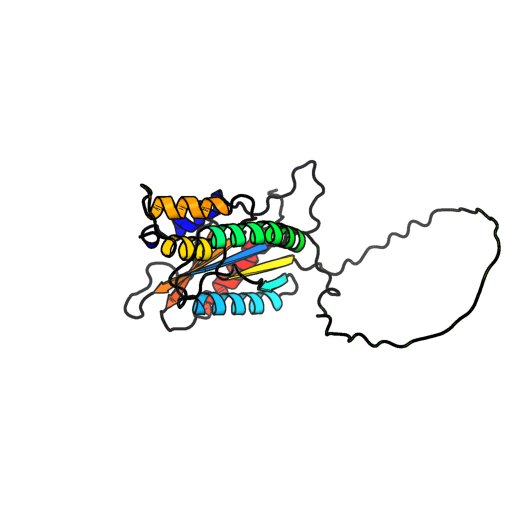0 97.69 197 THR A O 1
ATOM 1522 N N . LEU A 1 198 ? 8.350 -13.287 -5.239 1.00 98.06 198 LEU A N 1
ATOM 1523 C CA . LEU A 1 198 ? 9.262 -13.480 -4.111 1.00 98.06 198 LEU A CA 1
ATOM 1524 C C . LEU A 1 198 ? 8.661 -13.006 -2.782 1.00 98.06 198 LEU A C 1
ATOM 1526 O O . LEU A 1 198 ? 9.069 -13.491 -1.735 1.00 98.06 198 LEU A O 1
ATOM 1530 N N . TRP A 1 199 ? 7.626 -12.158 -2.804 1.00 98.31 199 TRP A N 1
ATOM 1531 C CA . TRP A 1 199 ? 6.896 -11.772 -1.592 1.00 98.31 199 TRP A CA 1
ATOM 1532 C C . TRP A 1 199 ? 6.008 -12.888 -1.015 1.00 98.31 199 TRP A C 1
ATOM 1534 O O . TRP A 1 199 ? 5.448 -12.749 0.076 1.00 98.31 199 TRP A O 1
ATOM 1544 N N . ARG A 1 200 ? 5.833 -14.009 -1.727 1.00 97.44 200 ARG A N 1
ATOM 1545 C CA . ARG A 1 200 ? 4.975 -15.118 -1.293 1.00 97.44 200 ARG A CA 1
ATOM 1546 C C . ARG A 1 200 ? 5.364 -15.600 0.108 1.00 97.44 200 ARG A C 1
ATOM 1548 O O . ARG A 1 200 ? 6.479 -16.044 0.338 1.00 97.44 200 ARG A O 1
ATOM 1555 N N . GLY A 1 201 ? 4.388 -15.629 1.014 1.00 95.81 201 GLY A N 1
ATOM 1556 C CA . GLY A 1 201 ? 4.590 -16.018 2.416 1.00 95.81 201 GLY A CA 1
ATOM 1557 C C . GLY A 1 201 ? 4.776 -14.831 3.367 1.00 95.81 201 GLY A C 1
ATOM 1558 O O . GLY A 1 201 ? 4.844 -15.040 4.576 1.00 95.81 201 GLY A O 1
ATOM 1559 N N . ILE A 1 202 ? 4.800 -13.607 2.838 1.00 98.00 202 ILE A N 1
ATOM 1560 C CA . ILE A 1 202 ? 4.615 -12.360 3.584 1.00 98.00 202 ILE A CA 1
ATOM 1561 C C . ILE A 1 202 ? 3.120 -12.016 3.582 1.00 98.00 202 ILE A C 1
ATOM 1563 O O . ILE A 1 202 ? 2.430 -12.190 2.574 1.00 98.00 202 ILE A O 1
ATOM 1567 N N . VAL A 1 203 ? 2.603 -11.567 4.726 1.00 97.69 203 VAL A N 1
ATOM 1568 C CA . VAL A 1 203 ? 1.202 -11.161 4.880 1.00 97.69 203 VAL A CA 1
ATOM 1569 C C . VAL A 1 203 ? 0.902 -9.942 4.004 1.00 97.69 203 VAL A C 1
ATOM 1571 O O . VAL A 1 203 ? 1.644 -8.960 4.010 1.00 97.69 203 VAL A O 1
ATOM 1574 N N . GLY A 1 204 ? -0.182 -10.016 3.234 1.00 97.69 204 GLY A N 1
ATOM 1575 C CA . GLY A 1 204 ? -0.630 -8.912 2.388 1.00 97.69 204 GLY A CA 1
ATOM 1576 C C . GLY A 1 204 ? -1.408 -7.838 3.154 1.00 97.69 204 GLY A C 1
ATOM 1577 O O . GLY A 1 204 ? -1.906 -8.098 4.254 1.00 97.69 204 GLY A O 1
ATOM 1578 N N . PRO A 1 205 ? -1.566 -6.640 2.567 1.00 98.12 205 PRO A N 1
ATOM 1579 C CA . PRO A 1 205 ? -2.392 -5.590 3.142 1.00 98.12 205 PRO A CA 1
ATOM 1580 C C . PRO A 1 205 ? -3.878 -5.943 3.050 1.00 98.12 205 PRO A C 1
ATOM 1582 O O . PRO A 1 205 ? -4.359 -6.426 2.027 1.00 98.12 205 PRO A O 1
ATOM 1585 N N . ASP A 1 206 ? -4.631 -5.637 4.101 1.00 97.94 206 ASP A N 1
ATOM 1586 C CA . ASP A 1 206 ? -6.084 -5.756 4.104 1.00 97.94 206 ASP A CA 1
ATOM 1587 C C . ASP A 1 206 ? -6.753 -4.809 3.107 1.00 97.94 206 ASP A C 1
ATOM 1589 O O . ASP A 1 206 ? -7.796 -5.167 2.557 1.00 97.94 206 ASP A O 1
ATOM 1593 N N . LEU A 1 207 ? -6.167 -3.634 2.891 1.00 98.44 207 LEU A N 1
ATOM 1594 C CA . LEU A 1 207 ? -6.597 -2.628 1.927 1.00 98.44 207 LEU A CA 1
ATOM 1595 C C . LEU A 1 207 ? -5.356 -1.898 1.397 1.00 98.44 207 LEU A C 1
ATOM 1597 O O . LEU A 1 207 ? -4.454 -1.568 2.168 1.00 98.44 207 LEU A O 1
ATOM 1601 N N . THR A 1 208 ? -5.311 -1.643 0.090 1.00 98.69 208 THR A N 1
ATOM 1602 C CA . THR A 1 208 ? -4.276 -0.803 -0.532 1.00 98.69 208 THR A CA 1
ATOM 1603 C C . THR A 1 208 ? -4.886 0.524 -0.957 1.00 98.69 208 THR A C 1
ATOM 1605 O O . THR A 1 208 ? -5.814 0.543 -1.756 1.00 98.69 208 THR A O 1
ATOM 1608 N N . LEU A 1 209 ? -4.375 1.641 -0.456 1.00 98.69 209 LEU A N 1
ATOM 1609 C CA . LEU A 1 209 ? -4.692 2.968 -0.969 1.00 98.69 209 LEU A CA 1
ATOM 1610 C C . LEU A 1 209 ? -3.711 3.267 -2.099 1.00 98.69 209 LEU A C 1
ATOM 1612 O O . LEU A 1 209 ? -2.505 3.159 -1.894 1.00 98.69 209 LEU A O 1
ATOM 1616 N N . TYR A 1 210 ? -4.209 3.635 -3.277 1.00 98.31 210 TYR A N 1
ATOM 1617 C CA . TYR A 1 210 ? -3.357 4.030 -4.398 1.00 98.31 210 TYR A CA 1
ATOM 1618 C C . TYR A 1 210 ? -3.535 5.513 -4.709 1.00 98.31 210 TYR A C 1
ATOM 1620 O O . TYR A 1 210 ? -4.592 5.933 -5.183 1.00 98.31 210 TYR A O 1
ATOM 1628 N N . VAL A 1 211 ? -2.497 6.310 -4.467 1.00 97.62 211 VAL A N 1
ATOM 1629 C CA . VAL A 1 211 ? -2.467 7.728 -4.818 1.00 97.62 211 VAL A CA 1
ATOM 1630 C C . VAL A 1 211 ? -2.161 7.865 -6.303 1.00 97.62 211 VAL A C 1
ATOM 1632 O O . VAL A 1 211 ? -1.051 7.582 -6.759 1.00 97.62 211 VAL A O 1
ATOM 1635 N N . LYS A 1 212 ? -3.158 8.318 -7.062 1.00 94.69 212 LYS A N 1
ATOM 1636 C CA . LYS A 1 212 ? -3.039 8.571 -8.496 1.00 94.69 212 LYS A CA 1
ATOM 1637 C C . LYS A 1 212 ? -2.998 10.071 -8.756 1.00 94.69 212 LYS A C 1
ATOM 1639 O O . LYS A 1 212 ? -3.992 10.776 -8.558 1.00 94.69 212 LYS A O 1
ATOM 1644 N N . SER A 1 213 ? -1.855 10.544 -9.236 1.00 91.88 213 SER A N 1
ATOM 1645 C CA . SER A 1 213 ? -1.689 11.941 -9.623 1.00 91.88 213 SER A CA 1
ATOM 1646 C C . SER A 1 213 ? -2.340 12.221 -10.980 1.00 91.88 213 SER A C 1
ATOM 1648 O O . SER A 1 213 ? -2.254 11.400 -11.893 1.00 91.88 213 SER A O 1
ATOM 1650 N N . TYR A 1 214 ? -2.989 13.376 -11.121 1.00 90.62 214 TYR A N 1
ATOM 1651 C CA . TYR A 1 214 ? -3.506 13.878 -12.398 1.00 90.62 214 TYR A CA 1
ATOM 1652 C C . TYR A 1 214 ? -2.979 15.290 -12.681 1.00 90.62 214 TYR A C 1
ATOM 1654 O O . TYR A 1 214 ? -2.725 16.062 -11.751 1.00 90.62 214 TYR A O 1
ATOM 1662 N N . ASP A 1 215 ? -2.788 15.623 -13.959 1.00 87.56 215 ASP A N 1
ATOM 1663 C CA . ASP A 1 215 ? -2.333 16.955 -14.369 1.00 87.56 215 ASP A CA 1
ATOM 1664 C C . ASP A 1 215 ? -3.429 17.996 -14.099 1.00 87.56 215 ASP A C 1
ATOM 1666 O O . ASP A 1 215 ? -4.607 17.740 -14.319 1.00 87.56 215 ASP A O 1
ATOM 1670 N N . ALA A 1 216 ? -3.056 19.197 -13.654 1.00 82.25 216 ALA A N 1
ATOM 1671 C CA . ALA A 1 216 ? -3.993 20.296 -13.416 1.00 82.25 216 ALA A CA 1
ATOM 1672 C C . ALA A 1 216 ? -4.819 20.684 -14.658 1.00 82.25 216 ALA A C 1
ATOM 1674 O O . ALA A 1 216 ? -5.918 21.226 -14.527 1.00 82.25 216 ALA A O 1
ATOM 1675 N N . LYS A 1 217 ? -4.281 20.437 -15.858 1.00 82.62 217 LYS A N 1
ATOM 1676 C CA . LYS A 1 217 ? -4.929 20.713 -17.147 1.00 82.62 217 LYS A CA 1
ATOM 1677 C C . LYS A 1 217 ? -5.898 19.613 -17.574 1.00 82.62 217 LYS A C 1
ATOM 1679 O O . LYS A 1 217 ? -6.707 19.839 -18.472 1.00 82.62 217 LYS A O 1
ATOM 1684 N N . GLU A 1 218 ? -5.828 18.445 -16.947 1.00 81.69 218 GLU A N 1
ATOM 1685 C CA . GLU A 1 218 ? -6.700 17.314 -17.223 1.00 81.69 218 GLU A CA 1
ATOM 1686 C C . GLU A 1 218 ? -7.746 17.191 -16.117 1.00 81.69 218 GLU A C 1
ATOM 1688 O O . GLU A 1 218 ? -7.438 17.201 -14.924 1.00 81.69 218 GLU A O 1
ATOM 1693 N N . GLN A 1 219 ? -9.018 17.056 -16.493 1.00 73.62 219 GLN A N 1
ATOM 1694 C CA . GLN A 1 219 ? -10.010 16.673 -15.497 1.00 73.62 219 GLN A CA 1
ATOM 1695 C C . GLN A 1 219 ? -9.803 15.202 -15.125 1.00 73.62 219 GLN A C 1
ATOM 1697 O O . GLN A 1 219 ? -9.710 14.357 -16.022 1.00 73.62 219 GLN A O 1
ATOM 1702 N N . PRO A 1 220 ? -9.758 14.869 -13.822 1.00 77.00 220 PRO A N 1
ATOM 1703 C CA . PRO A 1 220 ? -9.662 13.485 -13.401 1.00 77.00 220 PRO A CA 1
ATOM 1704 C C . PRO A 1 220 ? -10.897 12.733 -13.903 1.00 77.00 220 PRO A C 1
ATOM 1706 O O . PRO A 1 220 ? -12.032 13.105 -13.609 1.00 77.00 220 PRO A O 1
ATOM 1709 N N . GLN A 1 221 ? -10.676 11.673 -14.675 1.00 74.81 221 GLN A N 1
ATOM 1710 C CA . GLN A 1 221 ? -11.748 10.768 -15.068 1.00 74.81 221 GLN A CA 1
ATOM 1711 C C . GLN A 1 221 ? -12.162 9.930 -13.854 1.00 74.81 221 GLN A C 1
ATOM 1713 O O . GLN A 1 221 ? -11.332 9.222 -13.284 1.00 74.81 221 GLN A O 1
ATOM 1718 N N . GLY A 1 222 ? -13.441 9.997 -13.482 1.00 80.75 222 GLY A N 1
ATOM 1719 C CA . GLY A 1 222 ? -14.014 9.206 -12.390 1.00 80.75 222 GLY A CA 1
ATOM 1720 C C . GLY A 1 222 ? -14.130 9.957 -11.063 1.00 80.75 222 GLY A C 1
ATOM 1721 O O . GLY A 1 222 ? -14.114 11.188 -11.004 1.00 80.75 222 GLY A O 1
ATOM 1722 N N . LYS A 1 223 ? -14.321 9.203 -9.977 1.00 90.69 223 LYS A N 1
ATOM 1723 C CA . LYS A 1 223 ? -14.458 9.766 -8.628 1.00 90.69 223 LYS A CA 1
ATOM 1724 C C . LYS A 1 223 ? -13.085 10.161 -8.083 1.00 90.69 223 LYS A C 1
ATOM 1726 O O . LYS A 1 223 ? -12.083 9.517 -8.365 1.00 90.69 223 LYS A O 1
ATOM 1731 N N . MET A 1 224 ? -13.046 11.198 -7.244 1.00 93.81 224 MET A N 1
ATOM 1732 C CA . MET A 1 224 ? -11.806 11.594 -6.558 1.00 93.81 224 MET A CA 1
ATOM 1733 C C . MET A 1 224 ? -11.319 10.532 -5.562 1.00 93.81 224 MET A C 1
ATOM 1735 O O . MET A 1 224 ? -10.128 10.464 -5.280 1.00 93.81 224 MET A O 1
ATOM 1739 N N . VAL A 1 225 ? -12.238 9.720 -5.038 1.00 97.31 225 VAL A N 1
ATOM 1740 C CA . VAL A 1 225 ? -11.949 8.551 -4.209 1.00 97.31 225 VAL A CA 1
ATOM 1741 C C . VAL A 1 225 ? -12.859 7.417 -4.670 1.00 97.31 225 VAL A C 1
ATOM 1743 O O . VAL A 1 225 ? -14.078 7.598 -4.736 1.00 97.31 225 VAL A O 1
ATOM 1746 N N . GLU A 1 226 ? -12.276 6.276 -5.018 1.00 96.50 226 GLU A N 1
ATOM 1747 C CA . GLU A 1 226 ? -12.987 5.121 -5.569 1.00 96.50 226 GLU A CA 1
ATOM 1748 C C . GLU A 1 226 ? -12.474 3.825 -4.942 1.00 96.50 226 GLU A C 1
ATOM 1750 O O . GLU A 1 226 ? -11.284 3.527 -5.026 1.00 96.50 226 GLU A O 1
ATOM 1755 N N . LEU A 1 227 ? -13.372 3.066 -4.312 1.00 97.19 227 LEU A N 1
ATOM 1756 C CA . LEU A 1 227 ? -13.086 1.736 -3.783 1.00 97.19 227 LEU A CA 1
ATOM 1757 C C . LEU A 1 227 ? -13.436 0.680 -4.836 1.00 97.19 227 LEU A C 1
ATOM 1759 O O . LEU A 1 227 ? -14.571 0.625 -5.303 1.00 97.19 227 LEU A O 1
ATOM 1763 N N . ASP A 1 228 ? -12.469 -0.167 -5.177 1.00 96.00 228 ASP A N 1
ATOM 1764 C CA . ASP A 1 228 ? -12.682 -1.415 -5.907 1.00 96.00 228 ASP A CA 1
ATOM 1765 C C . ASP A 1 228 ? -12.504 -2.587 -4.933 1.00 96.00 228 ASP A C 1
ATOM 1767 O O . ASP A 1 228 ? -11.385 -3.032 -4.646 1.00 96.00 228 ASP A O 1
ATOM 1771 N N . ASP A 1 229 ? -13.630 -3.086 -4.418 1.00 93.88 229 ASP A N 1
ATOM 1772 C CA . ASP A 1 229 ? -13.683 -4.205 -3.472 1.00 93.88 229 ASP A CA 1
ATOM 1773 C C . ASP A 1 229 ? -13.053 -5.485 -4.041 1.00 93.88 229 ASP A C 1
ATOM 1775 O O . ASP A 1 229 ? -12.449 -6.270 -3.307 1.00 93.88 229 ASP A O 1
ATOM 1779 N N . SER A 1 230 ? -13.134 -5.690 -5.363 1.00 91.50 230 SER A N 1
ATOM 1780 C CA . SER A 1 230 ? -12.656 -6.913 -6.021 1.00 91.50 230 SER A CA 1
ATOM 1781 C C . SER A 1 230 ? -11.132 -7.045 -6.001 1.00 91.50 230 SER A C 1
ATOM 1783 O O . SER A 1 230 ? -10.598 -8.158 -6.067 1.00 91.50 230 SER A O 1
ATOM 1785 N N . VAL A 1 231 ? -10.428 -5.914 -5.900 1.00 92.81 231 VAL A N 1
ATOM 1786 C CA . VAL A 1 231 ? -8.968 -5.857 -5.764 1.00 92.81 231 VAL A CA 1
ATOM 1787 C C . VAL A 1 231 ? -8.512 -5.299 -4.416 1.00 92.81 231 VAL A C 1
ATOM 1789 O O . VAL A 1 231 ? -7.307 -5.244 -4.179 1.00 92.81 231 VAL A O 1
ATOM 1792 N N . ARG A 1 232 ? -9.449 -4.918 -3.534 1.00 95.88 232 ARG A N 1
ATOM 1793 C CA . ARG A 1 232 ? -9.183 -4.301 -2.222 1.00 95.88 232 ARG A CA 1
ATOM 1794 C C . ARG A 1 232 ? -8.306 -3.053 -2.369 1.00 95.88 232 ARG A C 1
ATOM 1796 O O . ARG A 1 232 ? -7.307 -2.888 -1.663 1.00 95.88 232 ARG A O 1
ATOM 1803 N N . CYS A 1 233 ? -8.661 -2.204 -3.334 1.00 98.00 233 CYS A N 1
ATOM 1804 C CA . CYS A 1 233 ? -7.926 -0.988 -3.671 1.00 98.00 233 CYS A CA 1
ATOM 1805 C C . CYS A 1 233 ? -8.817 0.242 -3.516 1.00 98.00 233 CYS A C 1
ATOM 1807 O O . CYS A 1 233 ? -9.863 0.323 -4.151 1.00 98.00 233 CYS A O 1
ATOM 1809 N N . LEU A 1 234 ? -8.371 1.216 -2.727 1.00 98.38 234 LEU A N 1
ATOM 1810 C CA . LEU A 1 234 ? -8.974 2.540 -2.639 1.00 98.38 234 LEU A CA 1
ATOM 1811 C C . LEU A 1 234 ? -8.117 3.526 -3.439 1.00 98.38 234 LEU A C 1
ATOM 1813 O O . LEU A 1 234 ? -7.061 3.963 -2.983 1.00 98.38 234 LEU A O 1
ATOM 1817 N N . THR A 1 235 ? -8.547 3.876 -4.644 1.00 97.69 235 THR A N 1
ATOM 1818 C CA . THR A 1 235 ? -7.852 4.867 -5.470 1.00 97.69 235 THR A CA 1
ATOM 1819 C C . THR A 1 235 ? -8.176 6.270 -4.976 1.00 97.69 235 THR A C 1
ATOM 1821 O O . THR A 1 235 ? -9.344 6.632 -4.839 1.00 97.69 235 THR A O 1
ATOM 1824 N N . VAL A 1 236 ? -7.141 7.077 -4.743 1.00 97.50 236 VAL A N 1
ATOM 1825 C CA . VAL A 1 236 ? -7.239 8.465 -4.281 1.00 97.50 236 VAL A CA 1
ATOM 1826 C C . VAL A 1 236 ? -6.601 9.374 -5.325 1.00 97.50 236 VAL A C 1
ATOM 1828 O O . VAL A 1 236 ? -5.388 9.360 -5.529 1.00 97.50 236 VAL A O 1
ATOM 1831 N N . MET A 1 237 ? -7.424 10.171 -6.000 1.00 94.94 237 MET A N 1
ATOM 1832 C CA . MET A 1 237 ? -6.972 11.125 -7.008 1.00 94.94 237 MET A CA 1
ATOM 1833 C C . MET A 1 237 ? -6.415 12.380 -6.334 1.00 94.94 237 MET A C 1
ATOM 1835 O O . MET A 1 237 ? -7.100 13.020 -5.530 1.00 94.94 237 MET A O 1
ATOM 1839 N N . LYS A 1 238 ? -5.200 12.775 -6.714 1.00 94.00 238 LYS A N 1
ATOM 1840 C CA . LYS A 1 238 ? -4.547 14.007 -6.253 1.00 94.00 238 LYS A CA 1
ATOM 1841 C C . LYS A 1 238 ? -4.060 14.816 -7.446 1.00 94.00 238 LYS A C 1
ATOM 1843 O O . LYS A 1 238 ? -3.520 14.267 -8.398 1.00 94.00 238 LYS A O 1
ATOM 1848 N N . GLN A 1 239 ? -4.240 16.129 -7.408 1.00 92.00 239 GLN A N 1
ATOM 1849 C CA . GLN A 1 239 ? -3.661 16.993 -8.431 1.00 92.00 239 GLN A CA 1
ATOM 1850 C C . GLN A 1 239 ? -2.136 17.031 -8.265 1.00 92.00 239 GLN A C 1
ATOM 1852 O O . GLN A 1 239 ? -1.644 17.230 -7.153 1.00 92.00 239 GLN A O 1
ATOM 1857 N N . ALA A 1 240 ? -1.384 16.872 -9.354 1.00 90.00 240 ALA A N 1
ATOM 1858 C CA . ALA A 1 240 ? 0.073 16.971 -9.325 1.00 90.00 240 ALA A CA 1
ATOM 1859 C C . ALA A 1 240 ? 0.514 18.341 -8.772 1.00 90.00 240 ALA A C 1
ATOM 1861 O O . ALA A 1 240 ? 0.027 19.383 -9.214 1.00 90.00 240 ALA A O 1
ATOM 1862 N N . GLY A 1 241 ? 1.398 18.333 -7.768 1.00 86.31 241 GLY A N 1
ATOM 1863 C CA . GLY A 1 241 ? 1.860 19.541 -7.069 1.00 86.31 241 GLY A CA 1
ATOM 1864 C C . GLY A 1 241 ? 0.825 20.232 -6.165 1.00 86.31 241 GLY A C 1
ATOM 1865 O O . GLY A 1 241 ? 1.155 21.239 -5.550 1.00 86.31 241 GLY A O 1
ATOM 1866 N N . GLY A 1 242 ? -0.406 19.718 -6.074 1.00 89.69 242 GLY A N 1
ATOM 1867 C CA . GLY A 1 242 ? -1.443 20.217 -5.164 1.00 89.69 242 GLY A CA 1
ATOM 1868 C C . GLY A 1 242 ? -1.585 19.369 -3.899 1.00 89.69 242 GLY A C 1
ATOM 1869 O O . GLY A 1 242 ? -0.987 18.299 -3.785 1.00 89.69 242 GLY A O 1
ATOM 1870 N N . GLU A 1 243 ? -2.422 19.825 -2.969 1.00 92.94 243 GLU A N 1
ATOM 1871 C CA . GLU A 1 243 ? -2.767 19.105 -1.736 1.00 92.94 243 GLU A CA 1
ATOM 1872 C C . GLU A 1 243 ? -3.981 18.181 -1.924 1.00 92.94 243 GLU A C 1
ATOM 1874 O O . GLU A 1 243 ? -4.755 18.299 -2.883 1.00 92.94 243 GLU A O 1
ATOM 1879 N N . PHE A 1 244 ? -4.172 17.246 -0.992 1.00 95.31 244 PHE A N 1
ATOM 1880 C CA . PHE A 1 244 ? -5.409 16.475 -0.934 1.00 95.31 244 PHE A CA 1
ATOM 1881 C C . PHE A 1 244 ? -6.576 17.377 -0.533 1.00 95.31 244 PHE A C 1
ATOM 1883 O O . PHE A 1 244 ? -6.507 18.123 0.437 1.00 95.31 244 PHE A O 1
ATOM 1890 N N . LYS A 1 245 ? -7.694 17.269 -1.253 1.00 94.50 245 LYS A N 1
ATOM 1891 C CA . LYS A 1 245 ? -8.916 17.999 -0.902 1.00 94.50 245 LYS A CA 1
ATOM 1892 C C . LYS A 1 245 ? -9.540 17.404 0.360 1.00 94.50 245 LYS A C 1
ATOM 1894 O O . LYS A 1 245 ? -9.711 16.188 0.435 1.00 94.50 245 LYS A O 1
ATOM 1899 N N . ASP A 1 246 ? -10.022 18.253 1.266 1.00 96.38 246 ASP A N 1
ATOM 1900 C CA . ASP A 1 246 ? -10.741 17.848 2.486 1.00 96.38 246 ASP A CA 1
ATOM 1901 C C . ASP A 1 246 ? -11.851 16.823 2.234 1.00 96.38 246 ASP A C 1
ATOM 1903 O O . ASP A 1 246 ? -12.018 15.869 2.990 1.00 96.38 246 ASP A O 1
ATOM 1907 N N . ALA A 1 247 ? -12.627 17.008 1.162 1.00 96.38 247 ALA A N 1
ATOM 1908 C CA . ALA A 1 247 ? -13.697 16.085 0.799 1.00 96.38 247 ALA A CA 1
ATOM 1909 C C . ALA A 1 247 ? -13.162 14.680 0.465 1.00 96.38 247 ALA A C 1
ATOM 1911 O O . ALA A 1 247 ? -13.764 13.686 0.872 1.00 96.38 247 ALA A O 1
ATOM 1912 N N . SER A 1 248 ? -12.018 14.597 -0.225 1.00 97.00 248 SER A N 1
ATOM 1913 C CA . SER A 1 248 ? -11.343 13.329 -0.514 1.00 97.00 248 SER A CA 1
ATOM 1914 C C . SER A 1 248 ? -10.840 12.682 0.772 1.00 97.00 248 SER A C 1
ATOM 1916 O O . SER A 1 248 ? -11.113 11.511 1.004 1.00 97.00 248 SER A O 1
ATOM 1918 N N . LEU A 1 249 ? -10.186 13.451 1.646 1.00 98.38 249 LEU A N 1
ATOM 1919 C CA . LEU A 1 249 ? -9.674 12.962 2.928 1.00 98.38 249 LEU A CA 1
ATOM 1920 C C . LEU A 1 249 ? -10.799 12.430 3.828 1.00 98.38 249 LEU A C 1
ATOM 1922 O O . LEU A 1 249 ? -10.717 11.310 4.320 1.00 98.38 249 LEU A O 1
ATOM 1926 N N . ARG A 1 250 ? -11.918 13.157 3.955 1.00 98.06 250 ARG A N 1
ATOM 1927 C CA . ARG A 1 250 ? -13.102 12.671 4.690 1.00 98.06 250 ARG A CA 1
ATOM 1928 C C . ARG A 1 250 ? -13.629 11.351 4.127 1.00 98.06 250 ARG A C 1
ATOM 1930 O O . ARG A 1 250 ? -13.992 10.471 4.903 1.00 98.06 250 ARG A O 1
ATOM 1937 N N . ARG A 1 251 ? -13.656 11.193 2.795 1.00 98.25 251 ARG A N 1
ATOM 1938 C CA . ARG A 1 251 ? -14.066 9.927 2.172 1.00 98.25 251 ARG A CA 1
ATOM 1939 C C . ARG A 1 251 ? -13.060 8.811 2.448 1.00 98.25 251 ARG A C 1
ATOM 1941 O O . ARG A 1 251 ? -13.497 7.721 2.786 1.00 98.25 251 ARG A O 1
ATOM 1948 N N . VAL A 1 252 ? -11.755 9.075 2.360 1.00 98.56 252 VAL A N 1
ATOM 1949 C CA . VAL A 1 252 ? -10.712 8.092 2.701 1.00 98.56 252 VAL A CA 1
ATOM 1950 C C . VAL A 1 252 ? -10.862 7.622 4.145 1.00 98.56 252 VAL A C 1
ATOM 1952 O O . VAL A 1 252 ? -10.914 6.420 4.380 1.00 98.56 252 VAL A O 1
ATOM 1955 N N . GLY A 1 253 ? -10.991 8.553 5.094 1.00 98.25 253 GLY A N 1
ATOM 1956 C CA . GLY A 1 253 ? -11.185 8.225 6.506 1.00 98.25 253 GLY A CA 1
ATOM 1957 C C . GLY A 1 253 ? -12.413 7.344 6.727 1.00 98.25 253 GLY A C 1
ATOM 1958 O O . GLY A 1 253 ? -12.313 6.312 7.381 1.00 98.25 253 GLY A O 1
ATOM 1959 N N . PHE A 1 254 ? -13.546 7.693 6.106 1.00 97.88 254 PHE A N 1
ATOM 1960 C CA . PHE A 1 254 ? -14.761 6.879 6.156 1.00 97.88 254 PHE A CA 1
ATOM 1961 C C . PHE A 1 254 ? -14.534 5.450 5.635 1.00 97.88 254 PHE A C 1
ATOM 1963 O O . PHE A 1 254 ? -14.815 4.496 6.353 1.00 97.88 254 PHE A O 1
ATOM 1970 N N . GLU A 1 255 ? -14.003 5.294 4.418 1.00 98.38 255 GLU A N 1
ATOM 1971 C CA . GLU A 1 255 ? -13.834 3.976 3.782 1.00 98.38 255 GLU A CA 1
ATOM 1972 C C . GLU A 1 255 ? -12.856 3.093 4.561 1.00 98.38 255 GLU A C 1
ATOM 1974 O O . GLU A 1 255 ? -13.121 1.912 4.776 1.00 98.38 255 GLU A O 1
ATOM 1979 N N . VAL A 1 256 ? -11.738 3.663 5.027 1.00 98.38 256 VAL A N 1
ATOM 1980 C CA . VAL A 1 256 ? -10.752 2.925 5.827 1.00 98.38 256 VAL A CA 1
ATOM 1981 C C . VAL A 1 256 ? -11.361 2.495 7.159 1.00 98.38 256 VAL A C 1
ATOM 1983 O O . VAL A 1 256 ? -11.229 1.331 7.534 1.00 98.38 256 VAL A O 1
ATOM 1986 N N . SER A 1 257 ? -12.057 3.387 7.868 1.00 97.31 257 SER A N 1
ATOM 1987 C CA . SER A 1 257 ? -12.688 3.044 9.144 1.00 97.31 257 SER A CA 1
ATOM 1988 C C . SER A 1 257 ? -13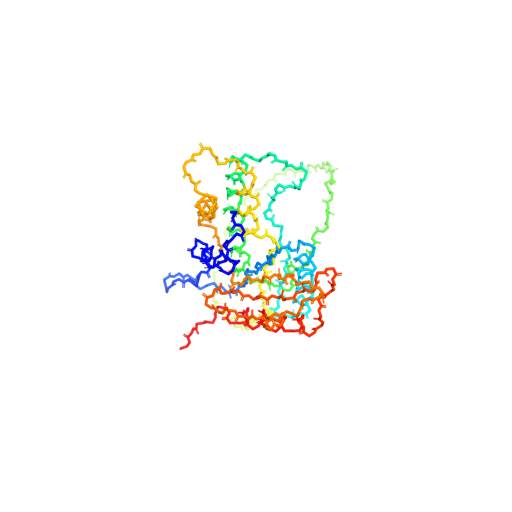.768 1.971 8.989 1.00 97.31 257 SER A C 1
ATOM 1990 O O . SER A 1 257 ? -13.804 1.032 9.789 1.00 97.31 257 SER A O 1
ATOM 1992 N N . GLU A 1 258 ? -14.606 2.052 7.950 1.00 96.25 258 GLU A N 1
ATOM 1993 C CA . GLU A 1 258 ? -15.607 1.020 7.650 1.00 96.25 258 GLU A CA 1
ATOM 1994 C C . GLU A 1 258 ? -14.958 -0.325 7.317 1.00 96.25 258 GLU A C 1
ATOM 1996 O O . GLU A 1 258 ? -15.341 -1.352 7.887 1.00 96.25 258 GLU A O 1
ATOM 2001 N N . TRP A 1 259 ? -13.911 -0.319 6.488 1.00 96.25 259 TRP A N 1
ATOM 2002 C CA . TRP A 1 259 ? -13.154 -1.525 6.162 1.00 96.25 259 TRP A CA 1
ATOM 2003 C C . TRP A 1 259 ? -12.588 -2.185 7.421 1.00 96.25 259 TRP A C 1
ATOM 2005 O O . TRP A 1 259 ? -12.804 -3.371 7.667 1.00 96.25 259 TRP A O 1
ATOM 2015 N N . VAL A 1 260 ? -11.912 -1.407 8.274 1.00 95.38 260 VAL A N 1
ATOM 2016 C CA . VAL A 1 260 ? -11.300 -1.905 9.514 1.00 95.38 260 VAL A CA 1
ATOM 2017 C C . VAL A 1 260 ? -12.351 -2.391 10.517 1.00 95.38 260 VAL A C 1
ATOM 2019 O O . VAL A 1 260 ? -12.134 -3.393 11.211 1.00 95.38 260 VAL A O 1
ATOM 2022 N N . ARG A 1 261 ? -13.512 -1.728 10.602 1.00 92.88 261 ARG A N 1
ATOM 2023 C CA . ARG A 1 261 ? -14.629 -2.174 11.450 1.00 92.88 261 ARG A CA 1
ATOM 2024 C C . ARG A 1 261 ? -15.175 -3.530 11.010 1.00 92.88 261 ARG A C 1
ATOM 2026 O O . ARG A 1 261 ? -15.487 -4.334 11.890 1.00 92.88 261 ARG A O 1
ATOM 2033 N N . GLY A 1 262 ? -15.226 -3.790 9.702 1.00 91.00 262 GLY A N 1
ATOM 2034 C CA . GLY A 1 262 ? -15.656 -5.064 9.123 1.00 91.00 262 GLY A CA 1
ATOM 2035 C C . GLY A 1 262 ? -14.725 -6.246 9.416 1.00 91.00 262 GLY A C 1
ATOM 2036 O O . GLY A 1 262 ? -15.192 -7.377 9.513 1.00 91.00 262 GLY A O 1
ATOM 2037 N N . LEU A 1 263 ? -13.426 -6.007 9.624 1.00 90.44 263 LEU A N 1
ATOM 2038 C CA . LEU A 1 263 ? -12.453 -7.078 9.880 1.00 90.44 263 LEU A CA 1
ATOM 2039 C C . LEU A 1 263 ? -12.735 -7.819 11.198 1.00 90.44 263 LEU A C 1
ATOM 2041 O O . LEU A 1 263 ? -12.963 -7.194 12.243 1.00 90.44 263 LEU A O 1
ATOM 2045 N N . GLY A 1 264 ? -12.654 -9.153 11.146 1.00 80.25 264 GLY A N 1
ATOM 2046 C CA . GLY A 1 264 ? -12.859 -10.042 12.294 1.00 80.25 264 GLY A CA 1
ATOM 2047 C C . GLY A 1 264 ? -14.326 -10.291 12.651 1.00 80.25 264 GLY A C 1
ATOM 2048 O O . GLY A 1 264 ? -14.603 -10.919 13.675 1.00 80.25 264 GLY A O 1
ATOM 2049 N N . ARG A 1 265 ? -15.276 -9.766 11.866 1.00 78.81 265 ARG A N 1
ATOM 2050 C CA . ARG A 1 265 ? -16.687 -10.132 11.992 1.00 78.81 265 ARG A CA 1
ATOM 2051 C C . ARG A 1 265 ? -16.896 -11.428 11.219 1.00 78.81 265 ARG A C 1
ATOM 2053 O O . ARG A 1 265 ? -16.669 -11.460 10.016 1.00 78.81 265 ARG A O 1
ATOM 2060 N N . LYS A 1 266 ? -17.366 -12.472 11.905 1.00 57.16 266 LYS A N 1
ATOM 2061 C CA . LYS A 1 266 ? -17.913 -13.646 11.222 1.00 57.16 266 LYS A CA 1
ATOM 2062 C C . LYS A 1 266 ? -19.111 -13.175 10.406 1.00 57.16 266 LYS A C 1
ATOM 2064 O O . LYS A 1 266 ? -20.021 -12.583 10.990 1.00 57.16 266 LYS A O 1
ATOM 2069 N N . ASP A 1 267 ? -19.097 -13.417 9.100 1.00 47.50 267 ASP A N 1
ATOM 2070 C CA . ASP A 1 267 ? -20.314 -13.339 8.296 1.00 47.50 267 ASP A CA 1
ATOM 2071 C C . ASP A 1 267 ? -21.367 -14.211 9.000 1.00 47.50 267 ASP A C 1
ATOM 2073 O O . ASP A 1 267 ? -21.114 -15.389 9.278 1.00 47.50 267 ASP A O 1
ATOM 2077 N N . ALA A 1 268 ? -22.463 -13.581 9.424 1.00 31.84 268 ALA A N 1
ATOM 2078 C CA . ALA A 1 268 ? -23.547 -14.234 10.151 1.00 31.84 268 ALA A CA 1
ATOM 2079 C C . ALA A 1 268 ? -24.323 -15.199 9.248 1.00 31.84 268 ALA A C 1
ATOM 2081 O O . ALA A 1 268 ? -24.524 -14.858 8.059 1.00 31.84 268 ALA A O 1
#

Radius of gyration: 24.44 Å; chains: 1; bounding box: 53×48×79 Å